Protein AF-0000000075745786 (afdb_homodimer)

Organism: Desulfohalobium retbaense (strain ATCC 49708 / DSM 5692 / JCM 16813 / HR100) (NCBI:txid485915)

InterPro domains:
  IPR001387 Cro/C1-type, helix-turn-helix domain [PF01381] (38-85)
  IPR001387 Cro/C1-type, helix-turn-helix domain [PS50943] (36-89)
  IPR001387 Cro/C1-type, helix-turn-helix domain [SM00530] (35-89)
  IPR001387 Cro/C1-type, helix-turn-helix domain [cd00093] (33-83)
  IPR010982 Lambda repressor-like, DNA-binding domain superfamily [G3DSA:1.10.260.40] (16-91)
  IPR010982 Lambda repressor-like, DNA-binding domain superfamily [SSF47413] (28-87)

Nearest PDB structures (foldseek):
  4pu8-assembly1_B  TM=8.659E-01  e=3.311E-03  Shewanella oneidensis MR-1
  4pu8-assembly1_A  TM=8.587E-01  e=5.455E-03  Shewanella oneidensis MR-1
  4pu7-assembly1_B  TM=8.632E-01  e=6.579E-03  Shewanella oneidensis MR-1
  4pu4-assembly1_D  TM=7.953E-01  e=1.228E-02  Shewanella oneidensis MR-1
  4pu4-assembly1_C  TM=8.468E-01  e=2.441E-02  Shewanella oneidensis MR-1

Solvent-accessible surface area (backbone atoms only — not comparable to full-atom values): 15861 Å² total; per-residue (Å²): 125,70,66,60,52,55,52,48,49,51,50,51,51,50,52,50,47,50,53,49,19,51,52,46,27,53,49,50,26,48,46,51,15,49,49,52,50,52,48,31,60,75,68,68,54,50,62,62,55,50,14,59,63,61,70,52,54,51,70,54,43,54,45,44,58,68,36,51,87,45,35,46,56,52,47,18,44,53,24,39,59,69,56,25,34,71,44,75,48,70,42,54,56,82,43,44,80,47,79,46,78,41,69,65,74,68,87,72,76,80,76,86,70,80,70,90,62,82,87,57,86,70,85,80,88,78,88,85,81,78,76,72,80,72,129,124,71,67,61,53,56,52,46,48,51,51,52,51,50,53,50,49,51,52,49,20,52,52,46,29,51,49,49,26,50,45,52,16,47,50,52,50,53,48,31,60,75,69,67,53,50,62,61,55,50,13,61,63,62,72,52,54,53,70,55,45,54,44,44,59,70,36,52,85,44,36,46,57,52,48,19,42,53,25,40,59,70,56,24,34,72,44,74,47,72,43,54,56,82,42,43,80,47,80,46,78,42,69,67,74,68,87,71,74,78,78,86,68,76,72,86,72,57,95,60,87,63,75,80,82,75,97,76,94,75,76,74,78,73,127

Foldseek 3Di:
DVVVVVVVVVVVVVVVVVVVVVVVLVVVQQVQLVVLVVLCVVVVHDLVRLCVLLVHDSVVSVDSNNGDDDDPVVQQSSQVSSVHGDDDDDDPPVDDDDDDDDDDPPPPPPDPPDDDVVVPPPPDDDDDDDPPPDD/DVVVVVVVVVVVVVVVVVVVVVVVLVVVQQVQLVVLVVLCVVVVHDLVRLCVLLVHDSVVSVDSNNGDDDDPVVQQSSQVSSVHGDDDDDDPPVDDDDDDDDDDPPPPPPDPPPPDPPPCPPPDDDDDDDDPPDD

Radius of gyration: 22.07 Å; Cα contacts (8 Å, |Δi|>4): 263; chains: 2; bounding box: 36×77×62 Å

pLDDT: mean 75.77, std 28.52, range [15.03, 98.69]

Sequence (270 aa):
MQTDNEYSGVIDGIFSQISEQEMQYEELLHTVSEEINRIMCKEGLTKAELADKMGVSRPYITKLLRGTNVSLQTLAKVASALGYKTCISMIPKHWEARVFAVSPVNKQRQGDRRARFADGFREKEGYAYAGVATRMQTDNEYSGVIDGIFSQISEQEMQYEELLHTVSEEINRIMCKEGLTKAELADKMGVSRPYITKLLRGTNVSLQTLAKVASALGYKTCISMIPKHWEARVFAVSPVNKQRQGDRRARFADGFREKEGYAYAGVATR

Secondary structure (DSSP, 8-state):
--HHHHHHHHHHHHHHHHHHHHHHHHHHHHHHHHHHHHHHHHHT--HHHHHHHHTS-HHHHHHHHH----BHHHHHHHHHHTTEEEEEEEEETTSEEEEEEE----SS--SS-S---TT----SS----------/--HHHHHHHHHHHHHHHHHHHHHHHHHHHHHHHHHHHHHHHHHT--HHHHHHHHTS-HHHHHHHHH----BHHHHHHHHHHTTEEEEEEEEETTSEEEEEEE----SS--SS-SS--------SS----------

Structure (mmCIF, N/CA/C/O backbone):
data_AF-0000000075745786-model_v1
#
loop_
_entity.id
_entity.type
_entity.pdbx_description
1 polymer 'Transcriptional regulator, XRE family'
#
loop_
_atom_site.group_PDB
_atom_site.id
_atom_site.type_symbol
_atom_site.label_atom_id
_atom_site.label_alt_id
_atom_site.label_comp_id
_atom_site.label_asym_id
_atom_site.label_entity_id
_atom_site.label_seq_id
_atom_site.pdbx_PDB_ins_code
_atom_site.Cartn_x
_atom_site.Cartn_y
_atom_site.Cartn_z
_atom_site.occupancy
_atom_site.B_iso_or_equiv
_atom_site.auth_seq_id
_atom_site.auth_comp_id
_atom_site.auth_asym_id
_atom_site.auth_atom_id
_atom_site.pdbx_PDB_model_num
ATOM 1 N N . MET A 1 1 ? 15.242 42.719 7.008 1 46.75 1 MET A N 1
ATOM 2 C CA . MET A 1 1 ? 16.234 41.656 7.125 1 46.75 1 MET A CA 1
ATOM 3 C C . MET A 1 1 ? 15.609 40.375 7.68 1 46.75 1 MET A C 1
ATOM 5 O O . MET A 1 1 ? 16.281 39.344 7.82 1 46.75 1 MET A O 1
ATOM 9 N N . GLN A 1 2 ? 14.5 40.5 8.516 1 58.56 2 GLN A N 1
ATOM 10 C CA . GLN A 1 2 ? 13.789 39.469 9.242 1 58.56 2 GLN A CA 1
ATOM 11 C C . GLN A 1 2 ? 12.984 38.594 8.289 1 58.56 2 GLN A C 1
ATOM 13 O O . GLN A 1 2 ? 12.797 37.406 8.547 1 58.56 2 GLN A O 1
ATOM 18 N N . THR A 1 3 ? 12.609 39.188 7.125 1 59.69 3 THR A N 1
ATOM 19 C CA . THR A 1 3 ? 11.734 38.562 6.145 1 59.69 3 THR A CA 1
ATOM 20 C C . THR A 1 3 ? 12.469 37.438 5.406 1 59.69 3 THR A C 1
ATOM 22 O O . THR A 1 3 ? 11.883 36.406 5.105 1 59.69 3 THR A O 1
ATOM 25 N N . ASP A 1 4 ? 13.773 37.656 5.25 1 62.97 4 ASP A N 1
ATOM 26 C CA . ASP A 1 4 ? 14.594 36.719 4.484 1 62.97 4 ASP A CA 1
ATOM 27 C C . ASP A 1 4 ? 14.734 35.375 5.223 1 62.97 4 ASP A C 1
ATOM 29 O O . ASP A 1 4 ? 14.703 34.312 4.602 1 62.97 4 ASP A O 1
ATOM 33 N N . ASN A 1 5 ? 14.672 35.531 6.613 1 69.94 5 ASN A N 1
ATOM 34 C CA . ASN A 1 5 ? 14.93 34.344 7.418 1 69.94 5 ASN A CA 1
ATOM 35 C C . ASN A 1 5 ? 13.719 33.438 7.465 1 69.94 5 ASN A C 1
ATOM 37 O O . ASN A 1 5 ? 13.867 32.188 7.422 1 69.94 5 ASN A O 1
ATOM 41 N N . GLU A 1 6 ? 12.523 34.094 7.473 1 73.56 6 GLU A N 1
ATOM 42 C CA . GLU A 1 6 ? 11.312 33.281 7.527 1 73.56 6 GLU A CA 1
ATOM 43 C C . GLU A 1 6 ? 11.109 32.5 6.23 1 73.56 6 GLU A C 1
ATOM 45 O O . GLU A 1 6 ? 10.727 31.344 6.254 1 73.56 6 GLU A O 1
ATOM 50 N N . TYR A 1 7 ? 11.453 33.156 5.094 1 77.81 7 TYR A N 1
ATOM 51 C CA . TYR A 1 7 ? 11.32 32.5 3.797 1 77.81 7 TYR A CA 1
ATOM 52 C C . TYR A 1 7 ? 12.32 31.375 3.656 1 77.81 7 TYR A C 1
ATOM 54 O O . TYR A 1 7 ? 11.992 30.328 3.1 1 77.81 7 TYR A O 1
ATOM 62 N N . SER A 1 8 ? 13.438 31.688 4.238 1 81.31 8 SER A N 1
ATOM 63 C CA . SER A 1 8 ? 14.469 30.641 4.207 1 81.31 8 SER A CA 1
ATOM 64 C C . SER A 1 8 ? 14.047 29.422 5.008 1 81.31 8 SER A C 1
ATOM 66 O O . SER A 1 8 ? 14.234 28.281 4.559 1 81.31 8 SER A O 1
ATOM 68 N N . GLY A 1 9 ? 13.445 29.641 6.145 1 80.06 9 GLY A N 1
ATOM 69 C CA . GLY A 1 9 ? 12.961 28.547 6.969 1 80.06 9 GLY A CA 1
ATOM 70 C C . GLY A 1 9 ? 11.867 27.719 6.305 1 80.06 9 GLY A C 1
ATOM 71 O O . GLY A 1 9 ? 11.891 26.5 6.352 1 80.06 9 GLY A O 1
ATOM 72 N N . VAL A 1 10 ? 11.016 28.484 5.727 1 77.69 10 VAL A N 1
ATOM 73 C CA . VAL A 1 10 ? 9.914 27.844 5.02 1 77.69 10 VAL A CA 1
ATOM 74 C C . VAL A 1 10 ? 10.453 27.016 3.852 1 77.69 10 VAL A C 1
ATOM 76 O O . VAL A 1 10 ? 10.039 25.875 3.639 1 77.69 10 VAL A O 1
ATOM 79 N N . ILE A 1 11 ? 11.398 27.609 3.123 1 83.38 11 ILE A N 1
ATOM 80 C CA . ILE A 1 11 ? 12 26.938 1.974 1 83.38 11 ILE A CA 1
ATOM 81 C C . ILE A 1 11 ? 12.727 25.688 2.436 1 83.38 11 ILE A C 1
ATOM 83 O O . ILE A 1 11 ? 12.6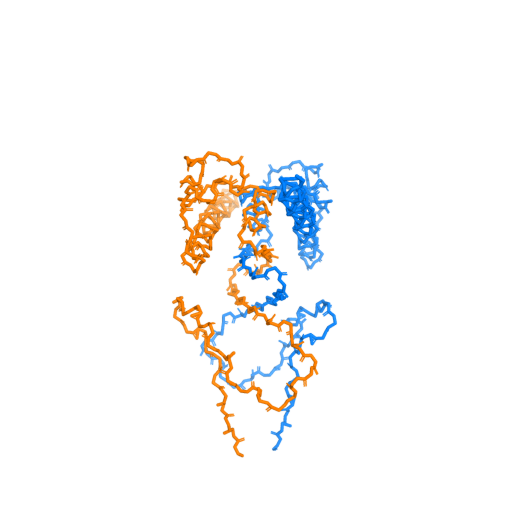02 24.625 1.822 1 83.38 11 ILE A O 1
ATOM 87 N N . ASP A 1 12 ? 13.406 25.75 3.484 1 84.19 12 ASP A N 1
ATOM 88 C CA . ASP A 1 12 ? 14.125 24.609 4.031 1 84.19 12 ASP A CA 1
ATOM 89 C C . ASP A 1 12 ? 13.156 23.5 4.445 1 84.19 12 ASP A C 1
ATOM 91 O O . ASP A 1 12 ? 13.445 22.312 4.273 1 84.19 12 ASP A O 1
ATOM 95 N N . GLY A 1 13 ? 12.078 23.891 5.039 1 82.88 13 GLY A N 1
ATOM 96 C CA . GLY A 1 13 ? 11.055 22.938 5.434 1 82.88 13 GLY A CA 1
ATOM 97 C C . GLY A 1 13 ? 10.461 22.172 4.262 1 82.88 13 GLY A C 1
ATOM 98 O O . GLY A 1 13 ? 10.281 20.953 4.336 1 82.88 13 GLY A O 1
ATOM 99 N N . ILE A 1 14 ? 10.336 22.906 3.242 1 84.12 14 ILE A N 1
ATOM 100 C CA . ILE A 1 14 ? 9.742 22.328 2.041 1 84.12 14 ILE A CA 1
ATOM 101 C C . ILE A 1 14 ? 10.727 21.344 1.406 1 84.12 14 ILE A C 1
ATOM 103 O O . ILE A 1 14 ? 10.352 20.25 1.013 1 84.12 14 ILE A O 1
ATOM 107 N N . PHE A 1 15 ? 11.914 21.734 1.294 1 86.75 15 PHE A N 1
ATOM 108 C CA . PHE A 1 15 ? 12.922 20.859 0.711 1 86.75 15 PHE A CA 1
ATOM 109 C C . PHE A 1 15 ? 13.078 19.578 1.535 1 86.75 15 PHE A C 1
ATOM 111 O O . PHE A 1 15 ? 13.273 18.5 0.982 1 86.75 15 PHE A O 1
ATOM 118 N N . SER A 1 16 ? 12.992 19.781 2.811 1 88.5 16 SER A N 1
ATOM 119 C CA . SER A 1 16 ? 13.086 18.609 3.691 1 88.5 16 SER A CA 1
ATOM 120 C C . SER A 1 16 ? 11.914 17.656 3.475 1 88.5 16 SER A C 1
ATOM 122 O O . SER A 1 16 ? 12.102 16.438 3.455 1 88.5 16 SER A O 1
ATOM 124 N N . GLN A 1 17 ? 10.836 18.172 3.363 1 87.88 17 GLN A N 1
ATOM 125 C CA . GLN A 1 17 ? 9.648 17.344 3.133 1 87.88 17 GLN A CA 1
ATOM 126 C C . GLN A 1 17 ? 9.734 16.609 1.804 1 87.88 17 GLN A C 1
ATOM 128 O O . GLN A 1 17 ? 9.398 15.422 1.723 1 87.88 17 GLN A O 1
ATOM 133 N N . ILE A 1 18 ? 10.219 17.281 0.827 1 89 18 ILE A N 1
ATOM 134 C CA . ILE A 1 18 ? 10.336 16.688 -0.5 1 89 18 ILE A CA 1
ATOM 135 C C . ILE A 1 18 ? 11.344 15.539 -0.464 1 89 18 ILE A C 1
ATOM 137 O O . ILE A 1 18 ? 11.109 14.477 -1.042 1 89 18 ILE A O 1
ATOM 141 N N . SER A 1 19 ? 12.375 15.789 0.149 1 92.88 19 SER A N 1
ATOM 142 C CA . SER A 1 19 ? 13.391 14.75 0.295 1 92.88 19 SER A CA 1
ATOM 143 C C . SER A 1 19 ? 12.828 13.531 1.017 1 92.88 19 SER A C 1
ATOM 145 O O . SER A 1 19 ? 13.062 12.391 0.6 1 92.88 19 SER A O 1
ATOM 147 N N . GLU A 1 20 ? 12.086 13.797 2.021 1 93.56 20 GLU A N 1
ATOM 148 C CA . GLU A 1 20 ? 11.477 12.711 2.785 1 93.56 20 GLU A CA 1
ATOM 149 C C . GLU A 1 20 ? 10.461 11.945 1.941 1 93.56 20 GLU A C 1
ATOM 151 O O . GLU A 1 20 ? 10.383 10.719 2.012 1 93.56 20 GLU A O 1
ATOM 156 N N . GLN A 1 21 ? 9.742 12.641 1.267 1 96.19 21 GLN A N 1
ATOM 157 C CA . GLN A 1 21 ? 8.766 12.023 0.377 1 96.19 21 GLN A CA 1
ATOM 158 C C . GLN A 1 21 ? 9.438 11.078 -0.615 1 96.19 21 GLN A C 1
ATOM 160 O O . GLN A 1 21 ? 8.961 9.961 -0.829 1 96.19 21 GLN A O 1
ATOM 165 N N . GLU A 1 22 ? 10.469 11.609 -1.243 1 97.25 22 GLU A N 1
ATOM 166 C CA . GLU A 1 22 ? 11.195 10.805 -2.225 1 97.25 22 GLU A CA 1
ATOM 167 C C . GLU A 1 22 ? 11.789 9.555 -1.587 1 97.25 22 GLU A C 1
ATOM 169 O O . GLU A 1 22 ? 11.773 8.477 -2.189 1 97.25 22 GLU A O 1
ATOM 174 N N . MET A 1 23 ? 12.32 9.742 -0.434 1 97 23 MET A N 1
ATOM 175 C CA . MET A 1 23 ? 12.883 8.594 0.273 1 97 23 MET A CA 1
ATOM 176 C C . MET A 1 23 ? 11.805 7.562 0.581 1 97 23 MET A C 1
ATOM 178 O O . MET A 1 23 ? 12.016 6.363 0.401 1 97 23 MET A O 1
ATOM 182 N N . GLN A 1 24 ? 10.711 8.016 1.029 1 96.94 24 GLN A N 1
ATOM 183 C CA . GLN A 1 24 ? 9.602 7.117 1.335 1 96.94 24 GLN A CA 1
ATOM 184 C C . GLN A 1 24 ? 9.109 6.406 0.08 1 96.94 24 GLN A C 1
ATOM 186 O O . GLN A 1 24 ? 8.789 5.215 0.122 1 96.94 24 GLN A O 1
ATOM 191 N N . TYR A 1 25 ? 9.047 7.152 -0.947 1 98.12 25 TYR A N 1
ATOM 192 C CA . TYR A 1 25 ? 8.625 6.57 -2.215 1 98.12 25 TYR A CA 1
ATOM 193 C C . TYR A 1 25 ? 9.57 5.449 -2.643 1 98.12 25 TYR A C 1
ATOM 195 O O . TYR A 1 25 ? 9.125 4.355 -2.998 1 98.12 25 TYR A O 1
ATOM 203 N N . GLU A 1 26 ? 10.797 5.723 -2.623 1 98.06 26 GLU A N 1
ATOM 204 C CA . GLU A 1 26 ? 11.797 4.723 -2.977 1 98.06 26 GLU A CA 1
ATOM 205 C C . GLU A 1 26 ? 11.703 3.498 -2.072 1 98.06 26 GLU A C 1
ATOM 207 O O . GLU A 1 26 ? 11.836 2.363 -2.535 1 98.06 26 GLU A O 1
ATOM 212 N N . GLU A 1 27 ? 11.531 3.709 -0.826 1 96.81 27 GLU A N 1
ATOM 213 C CA . GLU A 1 27 ? 11.391 2.607 0.122 1 96.81 27 GLU A CA 1
ATOM 214 C C . GLU A 1 27 ? 10.172 1.753 -0.205 1 96.81 27 GLU A C 1
ATOM 216 O O . GLU A 1 27 ? 10.219 0.526 -0.089 1 96.81 27 GLU A O 1
ATOM 221 N N . LEU A 1 28 ? 9.102 2.342 -0.553 1 97.94 28 LEU A N 1
ATOM 222 C CA . LEU A 1 28 ? 7.895 1.611 -0.915 1 97.94 28 LEU A CA 1
ATOM 223 C C . LEU A 1 28 ? 8.125 0.754 -2.154 1 97.94 28 LEU A C 1
ATOM 225 O O . LEU A 1 28 ? 7.68 -0.395 -2.211 1 97.94 28 LEU A O 1
ATOM 229 N N . LEU A 1 29 ? 8.797 1.383 -3.123 1 98.31 29 LEU A N 1
ATOM 230 C CA . LEU A 1 29 ? 9.109 0.629 -4.332 1 98.31 29 LEU A CA 1
ATOM 231 C C . LEU A 1 29 ? 9.922 -0.619 -3.996 1 98.31 29 LEU A C 1
ATOM 233 O O . LEU A 1 29 ? 9.625 -1.708 -4.492 1 98.31 29 LEU A O 1
ATOM 237 N N . HIS A 1 30 ? 10.898 -0.408 -3.236 1 97.62 30 HIS A N 1
ATOM 238 C CA . HIS A 1 30 ? 11.766 -1.51 -2.846 1 97.62 30 HIS A CA 1
ATOM 239 C C . HIS A 1 30 ? 11.008 -2.564 -2.053 1 97.62 30 HIS A C 1
ATOM 241 O O . HIS A 1 30 ? 11.148 -3.762 -2.303 1 97.62 30 HIS A O 1
ATOM 247 N N . THR A 1 31 ? 10.242 -2.131 -1.113 1 96.19 31 THR A N 1
ATOM 248 C CA . THR A 1 31 ? 9.492 -3.045 -0.256 1 96.19 31 THR A CA 1
ATOM 249 C C . THR A 1 31 ? 8.531 -3.895 -1.081 1 96.19 31 THR A C 1
ATOM 251 O O . THR A 1 31 ? 8.453 -5.113 -0.895 1 96.19 31 THR A O 1
ATOM 254 N N . VAL A 1 32 ? 7.809 -3.287 -1.971 1 98 32 VAL A N 1
ATOM 255 C CA . VAL A 1 32 ? 6.836 -4.012 -2.781 1 98 32 VAL A CA 1
ATOM 256 C C . VAL A 1 32 ? 7.551 -5.039 -3.654 1 98 32 VAL A C 1
ATOM 258 O O . VAL A 1 32 ? 7.145 -6.203 -3.715 1 98 32 VAL A O 1
ATOM 261 N N . SER A 1 33 ? 8.555 -4.594 -4.359 1 98.25 33 SER A N 1
ATOM 262 C CA . SER A 1 33 ? 9.305 -5.52 -5.195 1 98.25 33 SER A CA 1
ATOM 263 C C . SER A 1 33 ? 9.883 -6.668 -4.371 1 98.25 33 SER A C 1
ATOM 265 O O . SER A 1 33 ? 9.852 -7.824 -4.801 1 98.25 33 SER A O 1
ATOM 267 N N . GLU A 1 34 ? 10.391 -6.375 -3.211 1 96.69 34 GLU A N 1
ATOM 268 C CA . GLU A 1 34 ? 10.969 -7.398 -2.342 1 96.69 34 GLU A CA 1
ATOM 269 C C . GLU A 1 34 ? 9.906 -8.391 -1.878 1 96.69 34 GLU A C 1
ATOM 271 O O . GLU A 1 34 ? 10.156 -9.594 -1.813 1 96.69 34 GLU A O 1
ATOM 276 N N . GLU A 1 35 ? 8.781 -7.859 -1.483 1 95.62 35 GLU A N 1
ATOM 277 C CA . GLU A 1 35 ? 7.688 -8.727 -1.056 1 95.62 35 GLU A CA 1
ATOM 278 C C . GLU A 1 35 ? 7.293 -9.703 -2.156 1 95.62 35 GLU A C 1
ATOM 280 O O . GLU A 1 35 ? 7.129 -10.898 -1.901 1 95.62 35 GLU A O 1
ATOM 285 N N . ILE A 1 36 ? 7.121 -9.164 -3.336 1 97.94 36 ILE A N 1
ATOM 286 C CA . ILE A 1 36 ? 6.719 -10.008 -4.457 1 97.94 36 ILE A CA 1
ATOM 287 C C . ILE A 1 36 ? 7.793 -11.055 -4.73 1 97.94 36 ILE A C 1
ATOM 289 O O . ILE A 1 36 ? 7.492 -12.242 -4.883 1 97.94 36 ILE A O 1
ATOM 293 N N . ASN A 1 37 ? 8.992 -10.609 -4.805 1 97 37 ASN A N 1
ATOM 294 C CA . ASN A 1 37 ? 10.102 -11.523 -5.031 1 97 37 ASN A CA 1
ATOM 295 C C . ASN A 1 37 ? 10.156 -1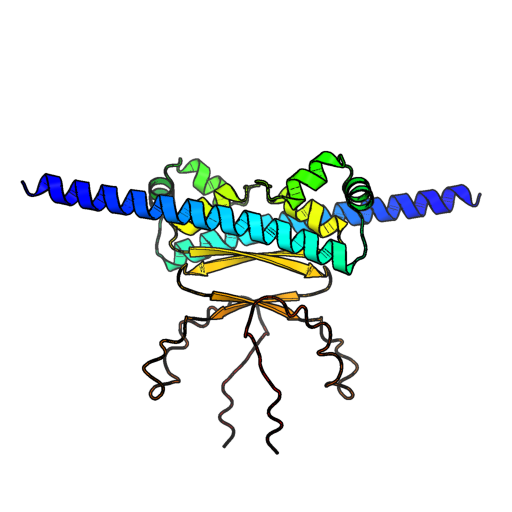2.617 -3.969 1 97 37 ASN A C 1
ATOM 297 O O . ASN A 1 37 ? 10.344 -13.789 -4.289 1 97 37 ASN A O 1
ATOM 301 N N . ARG A 1 38 ? 10.078 -12.234 -2.752 1 95.56 38 ARG A N 1
ATOM 302 C CA . ARG A 1 38 ? 10.086 -13.18 -1.635 1 95.56 38 ARG A CA 1
ATOM 303 C C . ARG A 1 38 ? 9.008 -14.242 -1.802 1 95.56 38 ARG A C 1
ATOM 305 O O . ARG A 1 38 ? 9.273 -15.43 -1.628 1 95.56 38 ARG A O 1
ATOM 312 N N . ILE A 1 39 ? 7.887 -13.828 -2.141 1 95.31 39 ILE A N 1
ATOM 313 C CA . ILE A 1 39 ? 6.754 -14.734 -2.27 1 95.31 39 ILE A CA 1
ATOM 314 C C . ILE A 1 39 ? 6.973 -15.664 -3.463 1 95.31 39 ILE A C 1
ATOM 316 O O . ILE A 1 39 ? 6.699 -16.859 -3.383 1 95.31 39 ILE A O 1
ATOM 320 N N . MET A 1 40 ? 7.406 -15.102 -4.539 1 97.81 40 MET A N 1
ATOM 321 C CA . MET A 1 40 ? 7.668 -15.922 -5.719 1 97.81 40 MET A CA 1
ATOM 322 C C . MET A 1 40 ? 8.68 -17.016 -5.402 1 97.81 40 MET A C 1
ATOM 324 O O . MET A 1 40 ? 8.523 -18.156 -5.84 1 97.81 40 MET A O 1
ATOM 328 N N . CYS A 1 41 ? 9.672 -16.656 -4.711 1 96.5 41 CYS A N 1
ATOM 329 C CA . CYS A 1 41 ? 10.688 -17.625 -4.32 1 96.5 41 CYS A CA 1
ATOM 330 C C . CYS A 1 41 ? 10.094 -18.688 -3.414 1 96.5 41 CYS A C 1
ATOM 332 O O . CYS A 1 41 ? 10.328 -19.891 -3.619 1 96.5 41 CYS A O 1
ATOM 334 N N . LYS A 1 42 ? 9.383 -18.266 -2.482 1 93.94 42 LYS A N 1
ATOM 335 C CA . LYS A 1 42 ? 8.758 -19.188 -1.532 1 93.94 42 LYS A CA 1
ATOM 336 C C . LYS A 1 42 ? 7.824 -20.156 -2.242 1 93.94 42 LYS A C 1
ATOM 338 O O . LYS A 1 42 ? 7.777 -21.344 -1.901 1 93.94 42 LYS A O 1
ATOM 343 N N . GLU A 1 43 ? 7.121 -19.641 -3.221 1 94.69 43 GLU A N 1
ATOM 344 C CA . GLU A 1 43 ? 6.105 -20.422 -3.91 1 94.69 43 GLU A CA 1
ATOM 345 C C . GLU A 1 43 ? 6.691 -21.125 -5.129 1 94.69 43 GLU A C 1
ATOM 347 O O . GLU A 1 43 ? 5.988 -21.859 -5.824 1 94.69 43 GLU A O 1
ATOM 352 N N . GLY A 1 44 ? 7.91 -20.875 -5.441 1 96.69 44 GLY A N 1
ATOM 353 C CA . GLY A 1 44 ? 8.578 -21.484 -6.578 1 96.69 44 GLY A CA 1
ATOM 354 C C . GLY A 1 44 ? 8.023 -21.031 -7.914 1 96.69 44 GLY A C 1
ATOM 355 O O . GLY A 1 44 ? 7.922 -21.828 -8.852 1 96.69 44 GLY A O 1
ATOM 356 N N . LEU A 1 45 ? 7.684 -19.906 -8.047 1 97.31 45 LEU A N 1
ATOM 357 C CA . LEU A 1 45 ? 7.078 -19.391 -9.273 1 97.31 45 LEU A CA 1
ATOM 358 C C . LEU A 1 45 ? 8.125 -18.703 -10.148 1 97.31 45 LEU A C 1
ATOM 360 O O . LEU A 1 45 ? 8.992 -17.984 -9.641 1 97.31 45 LEU A O 1
ATOM 364 N N . THR A 1 46 ? 7.934 -18.938 -11.406 1 97.75 46 THR A N 1
ATOM 365 C CA . THR A 1 46 ? 8.734 -18.203 -12.375 1 97.75 46 THR A CA 1
ATOM 366 C C . THR A 1 46 ? 8.023 -16.922 -12.797 1 97.75 46 THR A C 1
ATOM 368 O O . THR A 1 46 ? 6.836 -16.75 -12.523 1 97.75 46 THR A O 1
ATOM 371 N N . LYS A 1 47 ? 8.797 -16.016 -13.398 1 98 47 LYS A N 1
ATOM 372 C CA . LYS A 1 47 ? 8.195 -14.797 -13.93 1 98 47 LYS A CA 1
ATOM 373 C C . LYS A 1 47 ? 7.09 -15.125 -14.93 1 98 47 LYS A C 1
ATOM 375 O O . LYS A 1 47 ? 6.047 -14.469 -14.953 1 98 47 LYS A O 1
ATOM 380 N N . ALA A 1 48 ? 7.344 -16.109 -15.766 1 97.88 48 ALA A N 1
ATOM 381 C CA . ALA A 1 48 ? 6.375 -16.516 -16.781 1 97.88 48 ALA A CA 1
ATOM 382 C C . ALA A 1 48 ? 5.082 -17.016 -16.141 1 97.88 48 ALA A C 1
ATOM 384 O O . ALA A 1 48 ? 3.986 -16.656 -16.594 1 97.88 48 ALA A O 1
ATOM 385 N N . GLU A 1 49 ? 5.21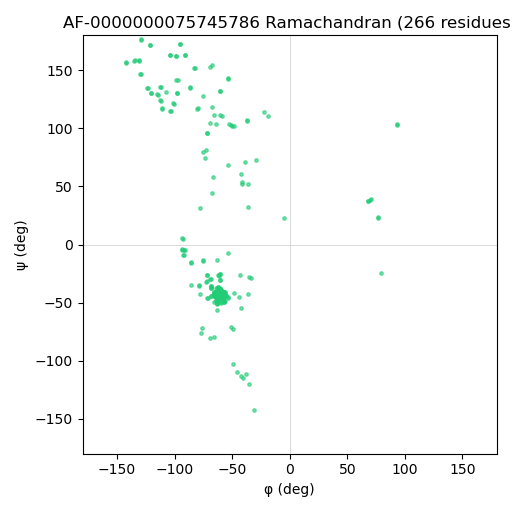9 -17.781 -15.164 1 97.69 49 GLU A N 1
ATOM 386 C CA . GLU A 1 49 ? 4.051 -18.312 -14.469 1 97.69 49 GLU A CA 1
ATOM 387 C C . GLU A 1 49 ? 3.232 -17.203 -13.82 1 97.69 49 GLU A C 1
ATOM 389 O O . GLU A 1 49 ? 2.002 -17.219 -13.883 1 97.69 49 GLU A O 1
ATOM 394 N N . LEU A 1 50 ? 3.879 -16.266 -13.18 1 97.75 50 LEU A N 1
ATOM 395 C CA . LEU A 1 50 ? 3.16 -15.156 -12.578 1 97.75 50 LEU A CA 1
ATOM 396 C C . LEU A 1 50 ? 2.469 -14.312 -13.641 1 97.75 50 LEU A C 1
ATOM 398 O O . LEU A 1 50 ? 1.331 -13.875 -13.453 1 97.75 50 LEU A O 1
ATOM 402 N N . ALA A 1 51 ? 3.145 -14.055 -14.703 1 98.19 51 ALA A N 1
ATOM 403 C CA . ALA A 1 51 ? 2.566 -13.297 -15.812 1 98.19 51 ALA A CA 1
ATOM 404 C C . ALA A 1 51 ? 1.279 -13.945 -16.312 1 98.19 51 ALA A C 1
ATOM 406 O O . ALA A 1 51 ? 0.278 -13.266 -16.531 1 98.19 51 ALA A O 1
ATOM 407 N N . ASP A 1 52 ? 1.312 -15.195 -16.438 1 96.44 52 ASP A N 1
ATOM 408 C CA . ASP A 1 52 ? 0.146 -15.953 -16.875 1 96.44 52 ASP A CA 1
ATOM 409 C C . ASP A 1 52 ? -1.001 -15.828 -15.875 1 96.44 52 ASP A C 1
ATOM 411 O O . ASP A 1 52 ? -2.141 -15.555 -16.25 1 96.44 52 ASP A O 1
ATOM 415 N N . LYS A 1 53 ? -0.671 -15.945 -14.625 1 94.88 53 LYS A N 1
ATOM 416 C CA . LYS A 1 53 ? -1.684 -15.852 -13.578 1 94.88 53 LYS A CA 1
ATOM 417 C C . LYS A 1 53 ? -2.328 -14.469 -13.555 1 94.88 53 LYS A C 1
ATOM 419 O O . LYS A 1 53 ? -3.521 -14.344 -13.273 1 94.88 53 LYS A O 1
ATOM 424 N N . MET A 1 54 ? -1.549 -13.508 -13.781 1 95.94 54 MET A N 1
ATOM 425 C CA . MET A 1 54 ? -2.023 -12.125 -13.719 1 95.94 54 MET A CA 1
ATOM 426 C C . MET A 1 54 ? -2.639 -11.695 -15.047 1 95.94 54 MET A C 1
ATOM 428 O O . MET A 1 54 ? -3.303 -10.664 -15.117 1 95.94 54 MET A O 1
ATOM 432 N N . GLY A 1 55 ? -2.412 -12.398 -16.047 1 95.75 55 GLY A N 1
ATOM 433 C CA . GLY A 1 55 ? -2.865 -12.016 -17.375 1 95.75 55 GLY A CA 1
ATOM 434 C C . GLY A 1 55 ? -2.121 -10.812 -17.938 1 95.75 55 GLY A C 1
ATOM 435 O O . GLY A 1 55 ? -2.727 -9.938 -18.547 1 95.75 55 GLY A O 1
ATOM 436 N N . VAL A 1 56 ? -0.822 -10.727 -17.688 1 96.81 56 VAL A N 1
ATOM 437 C CA . VAL A 1 56 ? 0.006 -9.625 -18.172 1 96.81 56 VAL A CA 1
ATOM 438 C C . VAL A 1 56 ? 1.235 -10.18 -18.875 1 96.81 56 VAL A C 1
ATOM 440 O O . VAL A 1 56 ? 1.436 -11.391 -18.938 1 96.81 56 VAL A O 1
ATOM 443 N N . SER A 1 57 ? 2.023 -9.234 -19.438 1 97.5 57 SER A N 1
ATOM 444 C CA . SER A 1 57 ? 3.223 -9.641 -20.172 1 97.5 57 SER A CA 1
ATOM 445 C C . SER A 1 57 ? 4.383 -9.898 -19.219 1 97.5 57 SER A C 1
ATOM 447 O O . SER A 1 57 ? 4.434 -9.344 -18.125 1 97.5 57 SER A O 1
ATOM 449 N N . ARG A 1 58 ? 5.34 -10.828 -19.641 1 97.31 58 ARG A N 1
ATOM 450 C CA . ARG A 1 58 ? 6.531 -11.133 -18.844 1 97.31 58 ARG A CA 1
ATOM 451 C C . ARG A 1 58 ? 7.348 -9.867 -18.578 1 97.31 58 ARG A C 1
ATOM 453 O O . ARG A 1 58 ? 7.836 -9.664 -17.469 1 97.31 58 ARG A O 1
ATOM 460 N N . PRO A 1 59 ? 7.492 -8.953 -19.609 1 97.88 59 PRO A N 1
ATOM 461 C CA . PRO A 1 59 ? 8.242 -7.719 -19.344 1 97.88 59 PRO A CA 1
ATOM 462 C C . PRO A 1 59 ? 7.609 -6.875 -18.234 1 97.88 59 PRO A C 1
ATOM 464 O O . PRO A 1 59 ? 8.32 -6.191 -17.484 1 97.88 59 PRO A O 1
ATOM 467 N N . TYR A 1 60 ? 6.328 -6.98 -18.141 1 97.81 60 TYR A N 1
ATOM 468 C CA . TYR A 1 60 ? 5.668 -6.242 -17.062 1 97.81 60 TYR A CA 1
ATOM 469 C C . TYR A 1 60 ? 6.074 -6.785 -15.703 1 97.81 60 TYR A C 1
ATOM 471 O O . TYR A 1 60 ? 6.281 -6.02 -14.758 1 97.81 60 TYR A O 1
ATOM 479 N N . ILE A 1 61 ? 6.137 -8.07 -15.578 1 98.19 61 ILE A N 1
ATOM 480 C CA . ILE A 1 61 ? 6.574 -8.695 -14.328 1 98.19 61 ILE A CA 1
ATOM 481 C C . ILE A 1 61 ? 8 -8.25 -14.008 1 98.19 61 ILE A C 1
ATOM 483 O O . ILE A 1 61 ? 8.32 -7.957 -12.852 1 98.19 61 ILE A O 1
ATOM 487 N N . THR A 1 62 ? 8.812 -8.211 -14.961 1 98.06 62 THR A N 1
ATOM 488 C CA . THR A 1 62 ? 10.188 -7.766 -14.781 1 98.06 62 THR A CA 1
ATOM 489 C C . THR A 1 62 ? 10.227 -6.352 -14.203 1 98.06 62 THR A C 1
ATOM 491 O O . THR A 1 62 ? 10.984 -6.074 -13.273 1 98.06 62 THR A O 1
ATOM 494 N N . LYS A 1 63 ? 9.383 -5.465 -14.766 1 97.56 63 LYS A N 1
ATOM 495 C CA . LYS A 1 63 ? 9.289 -4.098 -14.258 1 97.56 63 LYS A CA 1
ATOM 496 C C . LYS A 1 63 ? 8.82 -4.082 -12.805 1 97.56 63 LYS A C 1
ATOM 498 O O . LYS A 1 63 ? 9.359 -3.336 -11.984 1 97.56 63 LYS A O 1
ATOM 503 N N . LEU A 1 64 ? 7.898 -4.875 -12.523 1 97.31 64 LEU A N 1
ATOM 504 C CA . LEU A 1 64 ? 7.34 -4.977 -11.18 1 97.31 64 LEU A CA 1
ATOM 505 C C . LEU A 1 64 ? 8.414 -5.398 -10.18 1 97.31 64 LEU A C 1
ATOM 507 O O . LEU A 1 64 ? 8.5 -4.836 -9.086 1 97.31 64 LEU A O 1
ATOM 511 N N . LEU A 1 65 ? 9.172 -6.34 -10.539 1 97.38 65 LEU A N 1
ATOM 512 C CA . LEU A 1 65 ? 10.164 -6.938 -9.656 1 97.38 65 LEU A CA 1
ATOM 513 C C . LEU A 1 65 ? 11.367 -6.023 -9.492 1 97.38 65 LEU A C 1
ATOM 515 O O . LEU A 1 65 ? 12.18 -6.215 -8.586 1 97.38 65 LEU A O 1
ATOM 519 N N . ARG A 1 66 ? 11.492 -5.051 -10.312 1 96.62 66 ARG A N 1
ATOM 520 C CA . ARG A 1 66 ? 12.555 -4.051 -10.195 1 96.62 66 ARG A CA 1
ATOM 521 C C . ARG A 1 66 ? 12.086 -2.854 -9.375 1 96.62 66 ARG A C 1
ATOM 523 O O . ARG A 1 66 ? 12.891 -1.997 -9 1 96.62 66 ARG A O 1
ATOM 530 N N . GLY A 1 67 ? 10.906 -2.859 -9.117 1 97.38 67 GLY A N 1
ATOM 531 C CA . GLY A 1 67 ? 10.336 -1.728 -8.406 1 97.38 67 GLY A CA 1
ATOM 532 C C . GLY A 1 67 ? 9.758 -0.67 -9.336 1 97.38 67 GLY A C 1
ATOM 533 O O . GLY A 1 67 ? 10.508 0.042 -10.008 1 97.38 67 GLY A O 1
ATOM 534 N N . THR A 1 68 ? 8.477 -0.573 -9.492 1 97.31 68 THR A N 1
ATOM 535 C CA . THR A 1 68 ? 7.801 0.433 -10.297 1 97.31 68 THR A CA 1
ATOM 536 C C . THR A 1 68 ? 6.598 1.005 -9.555 1 97.31 68 THR A C 1
ATOM 538 O O . THR A 1 68 ? 6.109 0.402 -8.594 1 97.31 68 THR A O 1
ATOM 541 N N . ASN A 1 69 ? 6.238 2.156 -9.984 1 98.44 69 ASN A N 1
ATOM 542 C CA . ASN A 1 69 ? 5.117 2.846 -9.359 1 98.44 69 ASN A CA 1
ATOM 543 C C . ASN A 1 69 ? 3.787 2.18 -9.711 1 98.44 69 ASN A C 1
ATOM 545 O O . ASN A 1 69 ? 3.18 2.496 -10.734 1 98.44 69 ASN A O 1
ATOM 549 N N . VAL A 1 70 ? 3.355 1.356 -8.844 1 98.31 70 VAL A N 1
ATOM 550 C CA . VAL A 1 70 ? 2.121 0.625 -9.109 1 98.31 70 VAL A CA 1
ATOM 551 C C . VAL A 1 70 ? 0.981 1.221 -8.289 1 98.31 70 VAL A C 1
ATOM 553 O O . VAL A 1 70 ? 1.219 1.938 -7.312 1 98.31 70 VAL A O 1
ATOM 556 N N . SER A 1 71 ? -0.264 0.906 -8.656 1 98.44 71 SER A N 1
ATOM 557 C CA . SER A 1 71 ? -1.465 1.376 -7.977 1 98.44 71 SER A CA 1
ATOM 558 C C . SER A 1 71 ? -1.959 0.354 -6.961 1 98.44 71 SER A C 1
ATOM 560 O O . SER A 1 71 ? -1.459 -0.772 -6.91 1 98.44 71 SER A O 1
ATOM 562 N N . LEU A 1 72 ? -2.943 0.788 -6.223 1 98.69 72 LEU A N 1
ATOM 563 C CA . LEU A 1 72 ? -3.592 -0.124 -5.285 1 98.69 72 LEU A CA 1
ATOM 564 C C . LEU A 1 72 ? -4.242 -1.288 -6.023 1 98.69 72 LEU A C 1
ATOM 566 O O . LEU A 1 72 ? -4.23 -2.422 -5.539 1 98.69 72 LEU A O 1
ATOM 570 N N . GLN A 1 73 ? -4.77 -1.014 -7.137 1 98.5 73 GLN A N 1
ATOM 571 C CA . GLN A 1 73 ? -5.387 -2.062 -7.945 1 98.5 73 GLN A CA 1
ATOM 572 C C . GLN A 1 73 ? -4.359 -3.115 -8.352 1 98.5 73 GLN A C 1
ATOM 574 O O . GLN A 1 73 ? -4.633 -4.316 -8.273 1 98.5 73 GLN A O 1
ATOM 579 N N . THR A 1 74 ? -3.258 -2.656 -8.781 1 98.25 74 THR A N 1
ATOM 580 C CA . THR A 1 74 ? -2.209 -3.58 -9.203 1 98.25 74 THR A CA 1
ATOM 581 C C . THR A 1 74 ? -1.702 -4.395 -8.016 1 98.25 74 THR A C 1
ATOM 583 O O . THR A 1 74 ? -1.427 -5.59 -8.141 1 98.25 74 THR A O 1
ATOM 586 N N . LEU A 1 75 ? -1.557 -3.723 -6.898 1 98.5 75 LEU A N 1
ATOM 587 C CA . LEU A 1 75 ? -1.146 -4.438 -5.695 1 98.5 75 LEU A CA 1
ATOM 588 C C . LEU A 1 75 ? -2.117 -5.57 -5.379 1 98.5 75 LEU A C 1
ATOM 590 O O . LEU A 1 75 ? -1.695 -6.68 -5.047 1 98.5 75 LEU A O 1
ATOM 594 N N . ALA A 1 76 ? -3.357 -5.289 -5.473 1 98.44 76 ALA A N 1
ATOM 595 C CA . ALA A 1 76 ? -4.375 -6.309 -5.23 1 98.44 76 ALA A CA 1
ATOM 596 C C . ALA A 1 76 ? -4.273 -7.438 -6.25 1 98.44 76 ALA A C 1
ATOM 598 O O . ALA A 1 76 ? -4.41 -8.617 -5.898 1 98.44 76 ALA A O 1
ATOM 599 N N . LYS A 1 77 ? -4.059 -7.043 -7.422 1 98.12 77 LYS A N 1
ATOM 600 C CA . LYS A 1 77 ? -3.963 -8.023 -8.492 1 98.12 77 LYS A CA 1
ATOM 601 C C . LYS A 1 77 ? -2.779 -8.961 -8.273 1 98.12 77 LYS A C 1
ATOM 603 O O . LYS A 1 77 ? -2.926 -10.188 -8.359 1 98.12 77 LYS A O 1
ATOM 608 N N . VAL A 1 78 ? -1.666 -8.383 -8.023 1 98.06 78 VAL A N 1
ATOM 609 C CA . VAL A 1 78 ? -0.456 -9.18 -7.852 1 98.06 78 VAL A CA 1
ATOM 610 C C . VAL A 1 78 ? -0.597 -10.07 -6.617 1 98.06 78 VAL A C 1
ATOM 612 O O . VAL A 1 78 ? -0.284 -11.266 -6.668 1 98.06 78 VAL A O 1
ATOM 615 N N . ALA A 1 79 ? -1.011 -9.5 -5.527 1 97.88 79 ALA A N 1
ATOM 616 C CA . ALA A 1 79 ? -1.151 -10.266 -4.293 1 97.88 79 ALA A CA 1
ATOM 617 C C . ALA A 1 79 ? -2.131 -11.422 -4.473 1 97.88 79 ALA A C 1
ATOM 619 O O . ALA A 1 79 ? -1.865 -12.547 -4.035 1 97.88 79 ALA A O 1
ATOM 620 N N . SER A 1 80 ? -3.234 -11.156 -5.094 1 97.19 80 SER A N 1
ATOM 621 C CA . SER A 1 80 ? -4.238 -12.195 -5.32 1 97.19 80 SER A CA 1
ATOM 622 C C . SER A 1 80 ? -3.686 -13.32 -6.188 1 97.19 80 SER A C 1
ATOM 624 O O . SER A 1 80 ? -3.926 -14.5 -5.91 1 97.19 80 SER A O 1
ATOM 626 N N . ALA A 1 81 ? -2.982 -12.914 -7.227 1 96.88 81 ALA A N 1
ATOM 627 C CA . ALA A 1 81 ? -2.387 -13.906 -8.117 1 96.88 81 ALA A CA 1
ATOM 628 C C . ALA A 1 81 ? -1.407 -14.797 -7.367 1 96.88 81 ALA A C 1
ATOM 630 O O . ALA A 1 81 ? -1.177 -15.945 -7.758 1 96.88 81 ALA A O 1
ATOM 631 N N . LEU A 1 82 ? -0.87 -14.289 -6.312 1 97.19 82 LEU A N 1
ATOM 632 C CA . LEU A 1 82 ? 0.131 -15.008 -5.527 1 97.19 82 LEU A CA 1
ATOM 633 C C . LEU A 1 82 ? -0.521 -15.773 -4.383 1 97.19 82 LEU A C 1
ATOM 635 O O . LEU A 1 82 ? 0.154 -16.5 -3.658 1 97.19 82 LEU A O 1
ATOM 639 N N . GLY A 1 83 ? -1.808 -15.648 -4.176 1 95.88 83 GLY A N 1
ATOM 640 C CA . GLY A 1 83 ? -2.494 -16.25 -3.043 1 95.88 83 GLY A CA 1
ATOM 641 C C . GLY A 1 83 ? -2.264 -15.508 -1.742 1 95.88 83 GLY A C 1
ATOM 642 O O . GLY A 1 83 ? -2.322 -16.094 -0.662 1 95.88 83 GLY A O 1
ATOM 643 N N . TYR A 1 84 ? -1.932 -14.297 -1.777 1 96.25 84 TYR A N 1
ATOM 644 C CA . TYR A 1 84 ? -1.642 -13.406 -0.655 1 96.25 84 TYR A CA 1
ATOM 645 C C . TYR A 1 84 ? -2.574 -12.203 -0.655 1 96.25 84 TYR A C 1
ATOM 647 O O . TYR A 1 84 ? -3.404 -12.055 -1.555 1 96.25 84 TYR A O 1
ATOM 655 N N . LYS A 1 85 ? -2.508 -11.445 0.375 1 96.31 85 LYS A N 1
ATOM 656 C CA . LYS A 1 85 ? -3.168 -10.148 0.435 1 96.31 85 LYS A CA 1
ATOM 657 C C . LYS A 1 85 ? -2.201 -9.062 0.897 1 96.31 85 LYS A C 1
ATOM 659 O O . LYS A 1 85 ? -1.245 -9.344 1.623 1 96.31 85 LYS A O 1
ATOM 664 N N . THR A 1 86 ? -2.385 -7.883 0.396 1 96.44 86 THR A N 1
ATOM 665 C CA . THR A 1 86 ? -1.561 -6.734 0.755 1 96.44 86 THR A CA 1
ATOM 666 C C . THR A 1 86 ? -2.107 -6.043 2 1 96.44 86 THR A C 1
ATOM 668 O O . THR A 1 86 ? -3.316 -5.836 2.119 1 96.44 86 THR A O 1
ATOM 671 N N . CYS A 1 87 ? -1.2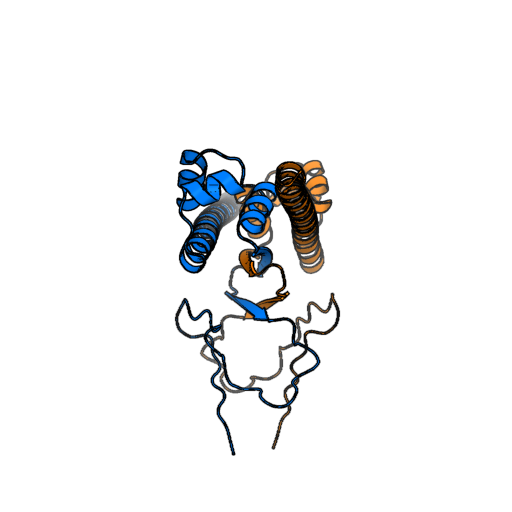63 -5.703 2.904 1 93.31 87 CYS A N 1
ATOM 672 C CA . CYS A 1 87 ? -1.587 -4.934 4.098 1 93.31 87 CYS A CA 1
ATOM 673 C C . CYS A 1 87 ? -0.881 -3.582 4.082 1 93.31 87 CYS A C 1
ATOM 675 O O . CYS A 1 87 ? 0.326 -3.51 3.85 1 93.31 87 CYS A O 1
ATOM 677 N N . ILE A 1 88 ? -1.688 -2.555 4.312 1 94.94 88 ILE A N 1
ATOM 678 C CA . ILE A 1 88 ? -1.139 -1.202 4.316 1 94.94 88 ILE A CA 1
ATOM 679 C C . ILE A 1 88 ? -1.457 -0.522 5.645 1 94.94 88 ILE A C 1
ATOM 681 O O . ILE A 1 88 ? -2.58 -0.619 6.148 1 94.94 88 ILE A O 1
ATOM 685 N N . SER A 1 89 ? -0.472 0.112 6.207 1 92.56 89 SER A N 1
ATOM 686 C CA . SER A 1 89 ? -0.633 0.927 7.406 1 92.56 89 SER A CA 1
ATOM 687 C C . SER A 1 89 ? 0.23 2.184 7.34 1 92.56 89 SER A C 1
ATOM 689 O O . SER A 1 89 ? 1.189 2.244 6.566 1 92.56 89 SER A O 1
ATOM 691 N N . MET A 1 90 ? -0.169 3.135 8.055 1 94.19 90 MET A N 1
ATOM 692 C CA . MET A 1 90 ? 0.629 4.352 8.18 1 94.19 90 MET A CA 1
ATOM 693 C C . MET A 1 90 ? 1.021 4.602 9.633 1 94.19 90 MET A C 1
ATOM 695 O O . MET A 1 90 ? 0.172 4.559 10.523 1 94.19 90 MET A O 1
ATOM 699 N N . ILE A 1 91 ? 2.334 4.863 9.836 1 90 91 ILE A N 1
ATOM 700 C CA . ILE A 1 91 ? 2.852 5.102 11.18 1 90 91 ILE A CA 1
ATOM 701 C C . ILE A 1 91 ? 3.707 6.367 11.188 1 90 91 ILE A C 1
ATOM 703 O O . ILE A 1 91 ? 4.156 6.824 10.133 1 90 91 ILE A O 1
ATOM 707 N N . PRO A 1 92 ? 3.859 6.941 12.398 1 91.25 92 PRO A N 1
ATOM 708 C CA . PRO A 1 92 ? 4.738 8.117 12.43 1 91.25 92 PRO A CA 1
ATOM 709 C C . PRO A 1 92 ? 6.113 7.836 11.836 1 91.25 92 PRO A C 1
ATOM 711 O O . PRO A 1 92 ? 6.672 6.754 12.031 1 91.25 92 PRO A O 1
ATOM 714 N N . LYS A 1 93 ? 6.629 8.867 11.133 1 89.38 93 LYS A N 1
ATOM 715 C CA . LYS A 1 93 ? 7.805 8.648 10.297 1 89.38 93 LYS A CA 1
ATOM 716 C C . LYS A 1 93 ? 9.008 8.219 11.133 1 89.38 93 LYS A C 1
ATOM 718 O O . LYS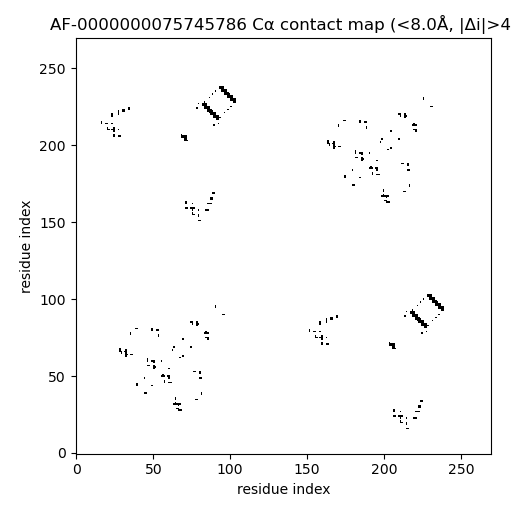 A 1 93 ? 9.922 7.57 10.625 1 89.38 93 LYS A O 1
ATOM 723 N N . HIS A 1 94 ? 9.062 8.562 12.359 1 86.5 94 HIS A N 1
ATOM 724 C CA . HIS A 1 94 ? 10.219 8.242 13.188 1 8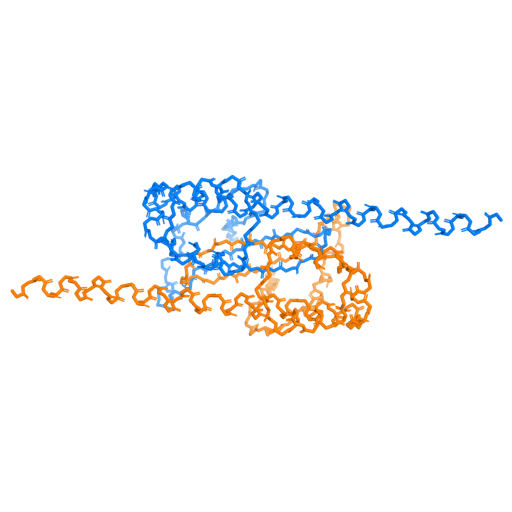6.5 94 HIS A CA 1
ATOM 725 C C . HIS A 1 94 ? 10.023 6.926 13.93 1 86.5 94 HIS A C 1
ATOM 727 O O . HIS A 1 94 ? 10.898 6.496 14.688 1 86.5 94 HIS A O 1
ATOM 733 N N . TRP A 1 95 ? 8.914 6.242 13.633 1 81.44 95 TRP A N 1
ATOM 734 C CA . TRP A 1 95 ? 8.625 4.945 14.234 1 81.44 95 TRP A CA 1
ATOM 735 C C . TRP A 1 95 ? 9.008 3.809 13.297 1 81.44 95 TRP A C 1
ATOM 737 O O . TRP A 1 95 ? 9.312 4.043 12.125 1 81.44 95 TRP A O 1
ATOM 747 N N . GLU A 1 96 ? 9.117 2.646 13.945 1 79.25 96 GLU A N 1
ATOM 748 C CA . GLU A 1 96 ? 9.328 1.44 13.148 1 79.25 96 GLU A CA 1
ATOM 749 C C . GLU A 1 96 ? 8.117 0.518 13.211 1 79.25 96 GLU A C 1
ATOM 751 O O . GLU A 1 96 ? 7.43 0.461 14.234 1 79.25 96 GLU A O 1
ATOM 756 N N . ALA A 1 97 ? 7.824 0.064 11.977 1 71.44 97 ALA A N 1
ATOM 757 C CA . ALA A 1 97 ? 6.691 -0.856 11.914 1 71.44 97 ALA A CA 1
ATOM 758 C C . ALA A 1 97 ? 7.164 -2.307 11.898 1 71.44 97 ALA A C 1
ATOM 760 O O . ALA A 1 97 ? 8.156 -2.635 11.242 1 71.44 97 ALA A O 1
ATOM 761 N N . ARG A 1 98 ? 6.566 -3.105 12.766 1 66.69 98 ARG A N 1
ATOM 762 C CA . ARG A 1 98 ? 6.742 -4.551 12.672 1 66.69 98 ARG A CA 1
ATOM 763 C C . ARG A 1 98 ? 5.438 -5.234 12.273 1 66.69 98 ARG A C 1
ATOM 765 O O . ARG A 1 98 ? 4.367 -4.875 12.766 1 66.69 98 ARG A O 1
ATOM 772 N N . VAL A 1 99 ? 5.469 -5.996 11.188 1 65.62 99 VAL A N 1
ATOM 773 C CA . VAL A 1 99 ? 4.281 -6.715 10.734 1 65.62 99 VAL A CA 1
ATOM 774 C C . VAL A 1 99 ? 4.371 -8.18 11.156 1 65.62 99 VAL A C 1
ATOM 776 O O . VAL A 1 99 ? 5.387 -8.844 10.906 1 65.62 99 VAL A O 1
ATOM 779 N N . PHE A 1 100 ? 3.334 -8.625 11.969 1 61.31 100 PHE A N 1
ATOM 780 C CA . PHE A 1 100 ? 3.244 -10.031 12.359 1 61.31 100 PHE A CA 1
ATOM 781 C C . PHE A 1 100 ? 2.047 -10.695 11.688 1 61.31 100 PHE A C 1
ATOM 783 O O . PHE A 1 100 ? 0.935 -10.172 11.727 1 61.31 100 PHE A O 1
ATOM 790 N N . ALA A 1 101 ? 2.359 -11.656 10.875 1 58.97 101 ALA A N 1
ATOM 791 C CA . ALA A 1 101 ? 1.259 -12.445 10.328 1 58.97 101 ALA A CA 1
ATOM 792 C C . ALA A 1 101 ? 0.778 -13.484 11.336 1 58.97 101 ALA A C 1
ATOM 794 O O . ALA A 1 101 ? 1.589 -14.141 12 1 58.97 101 ALA A O 1
ATOM 795 N N . VAL A 1 102 ? -0.431 -13.414 11.781 1 57.56 102 VAL A N 1
ATOM 796 C CA . VAL A 1 102 ? -0.989 -14.367 12.742 1 57.56 102 VAL A CA 1
ATOM 797 C C . VAL A 1 102 ? -1.923 -15.336 12.016 1 57.56 102 VAL A C 1
ATOM 799 O O . VAL A 1 102 ? -2.789 -14.914 11.25 1 57.56 102 VAL A O 1
ATOM 802 N N . SER A 1 103 ? -1.44 -16.656 12.039 1 58.38 103 SER A N 1
ATOM 803 C CA . SER A 1 103 ? -2.342 -17.672 11.484 1 58.38 103 SER A CA 1
ATOM 804 C C . SER A 1 103 ? -3.654 -17.719 12.266 1 58.38 103 SER A C 1
ATOM 806 O O . SER A 1 103 ? -3.664 -17.562 13.484 1 58.38 103 SER A O 1
ATOM 808 N N . PRO A 1 104 ? -4.777 -17.719 11.508 1 48.59 104 PRO A N 1
ATOM 809 C CA . PRO A 1 104 ? -6.02 -17.859 12.266 1 48.59 104 PRO A CA 1
ATOM 810 C C . PRO A 1 104 ? -6 -19.078 13.203 1 48.59 104 PRO A C 1
ATOM 812 O O . PRO A 1 104 ? -5.426 -20.109 12.867 1 48.59 104 PRO A O 1
ATOM 815 N N . VAL A 1 105 ? -5.816 -18.906 14.484 1 45.38 105 VAL A N 1
ATOM 816 C CA . VAL A 1 105 ? -5.914 -19.984 15.461 1 45.38 105 VAL A CA 1
ATOM 817 C C . VAL A 1 105 ? -7.039 -20.953 15.07 1 45.38 105 VAL A C 1
ATOM 819 O O . VAL A 1 105 ? -8.148 -20.516 14.75 1 45.38 105 VAL A O 1
ATOM 822 N N . ASN A 1 106 ? -6.746 -22.156 14.562 1 37.69 106 ASN A N 1
ATOM 823 C CA . ASN A 1 106 ? -7.797 -23.156 14.68 1 37.69 106 ASN A CA 1
ATOM 824 C C . ASN A 1 106 ? -8.359 -23.219 16.094 1 37.69 106 ASN A C 1
ATOM 826 O O . ASN A 1 106 ? -7.613 -23.438 17.062 1 37.69 106 ASN A O 1
ATOM 830 N N . LYS A 1 107 ? -9.461 -22.703 16.469 1 38.03 107 LYS A N 1
ATOM 831 C CA . LYS A 1 107 ? -10.125 -23 17.734 1 38.03 107 LYS A CA 1
ATOM 832 C C . LYS A 1 107 ? -9.93 -24.453 18.141 1 38.03 107 LYS A C 1
ATOM 834 O O . LYS A 1 107 ? -10.344 -24.875 19.219 1 38.03 107 LYS A O 1
ATOM 839 N N . GLN A 1 108 ? -9.719 -25.609 17.422 1 35.47 108 GLN A N 1
ATOM 840 C CA . GLN A 1 108 ? -9.711 -26.969 17.953 1 35.47 108 GLN A CA 1
ATOM 841 C C . GLN A 1 108 ? -8.406 -27.266 18.688 1 35.47 108 GLN A C 1
ATOM 843 O O . GLN A 1 108 ? -8.398 -27.984 19.688 1 35.47 108 GLN A O 1
ATOM 848 N N . ARG A 1 109 ? -7.129 -27.547 18.203 1 37.75 109 ARG A N 1
ATOM 849 C CA . ARG A 1 109 ? -6.094 -28.203 19 1 37.75 109 ARG A CA 1
ATOM 850 C C . ARG A 1 109 ? -5.539 -27.266 20.062 1 37.75 109 ARG A C 1
ATOM 852 O O . ARG A 1 109 ? -4.719 -26.406 19.766 1 37.75 109 ARG A O 1
ATOM 859 N N . GLN A 1 110 ? -6.102 -27.031 21.188 1 34.25 110 GLN A N 1
ATOM 860 C CA . GLN A 1 110 ? -5.574 -26.469 22.422 1 34.25 110 GLN A CA 1
ATOM 861 C C . GLN A 1 110 ? -4.262 -27.141 22.812 1 34.25 110 GLN A C 1
ATOM 863 O O . GLN A 1 110 ? -3.51 -26.609 23.641 1 34.25 110 GLN A O 1
ATOM 868 N N . GLY A 1 111 ? -4.051 -28.609 22.688 1 29.8 111 GLY A N 1
ATOM 869 C CA . GLY A 1 111 ? -2.947 -29.344 23.281 1 29.8 111 GLY A CA 1
ATOM 870 C C . GLY A 1 111 ? -1.607 -29.031 22.641 1 29.8 111 GLY A C 1
ATOM 871 O O . GLY A 1 111 ? -0.59 -28.938 23.328 1 29.8 111 GLY A O 1
ATOM 872 N N . ASP A 1 112 ? -1.274 -29.656 21.453 1 31.56 112 ASP A N 1
ATOM 873 C CA . ASP A 1 112 ? 0.037 -29.797 20.828 1 31.56 112 ASP A CA 1
ATOM 874 C C . ASP A 1 112 ? 0.586 -28.453 20.375 1 31.56 112 ASP A C 1
ATOM 876 O O . ASP A 1 112 ? 0.237 -27.969 19.297 1 31.56 112 ASP A O 1
ATOM 880 N N . ARG A 1 113 ? 0.757 -27.531 21.094 1 29.53 113 ARG A N 1
ATOM 881 C CA . ARG A 1 113 ? 0.839 -26.078 20.922 1 29.53 113 ARG A CA 1
ATOM 882 C C . ARG A 1 113 ? 2.072 -25.703 20.109 1 29.53 113 ARG A C 1
ATOM 884 O O . ARG A 1 113 ? 2.053 -24.719 19.359 1 29.53 113 ARG A O 1
ATOM 891 N N . ARG A 1 114 ? 3.238 -26.234 20.484 1 28.69 114 ARG A N 1
ATOM 892 C CA . ARG A 1 114 ? 4.512 -25.516 20.406 1 28.69 114 ARG A CA 1
ATOM 893 C C . ARG A 1 114 ? 5.129 -25.672 19.016 1 28.69 114 ARG A C 1
ATOM 895 O O . ARG A 1 114 ? 6.281 -25.297 18.797 1 28.69 114 ARG A O 1
ATOM 902 N N . ALA A 1 115 ? 4.973 -26.781 18.375 1 25.72 115 ALA A N 1
ATOM 903 C CA . ALA A 1 115 ? 5.895 -27.25 17.344 1 25.72 115 ALA A CA 1
ATOM 904 C C . ALA A 1 115 ? 6.176 -26.141 16.328 1 25.72 115 ALA A C 1
ATOM 906 O O . ALA A 1 115 ? 7.332 -25.828 16.047 1 25.72 115 ALA A O 1
ATOM 907 N N . ARG A 1 116 ? 5.555 -26.219 15.18 1 29.28 116 ARG A N 1
ATOM 908 C CA . ARG A 1 116 ? 6.012 -25.891 13.836 1 29.28 116 ARG A CA 1
ATOM 909 C C . ARG A 1 116 ? 6.094 -24.375 13.648 1 29.28 116 ARG A C 1
ATOM 911 O O . ARG A 1 116 ? 5.07 -23.703 13.469 1 29.28 116 ARG A O 1
ATOM 918 N N . PHE A 1 117 ? 7.109 -23.812 14.25 1 28.12 117 PHE A N 1
ATOM 919 C CA . PHE A 1 117 ? 7.613 -22.438 14.125 1 28.12 117 PHE A CA 1
ATOM 920 C C . PHE A 1 117 ? 8.109 -22.172 12.711 1 28.12 117 PHE A C 1
ATOM 922 O O . PHE A 1 117 ? 9.305 -21.984 12.492 1 28.12 117 PHE A O 1
ATOM 929 N N . ALA A 1 118 ? 8.398 -22.922 11.617 1 25.86 118 ALA A N 1
ATOM 930 C CA . ALA A 1 118 ? 9.172 -22.875 10.383 1 25.86 118 ALA A CA 1
ATOM 931 C C . ALA A 1 118 ? 9.031 -21.5 9.711 1 25.86 118 ALA A C 1
ATOM 933 O O . ALA A 1 118 ? 9.797 -21.172 8.805 1 25.86 118 ALA A O 1
ATOM 934 N N . ASP A 1 119 ? 7.875 -20.797 9.328 1 29.67 119 ASP A N 1
ATOM 935 C CA . ASP A 1 119 ? 6.566 -20.312 9.75 1 29.67 119 ASP A CA 1
ATOM 936 C C . ASP A 1 119 ? 6.691 -19.047 10.578 1 29.67 119 ASP A C 1
ATOM 938 O O . ASP A 1 119 ? 5.684 -18.422 10.922 1 29.67 119 ASP A O 1
ATOM 942 N N . GLY A 1 120 ? 7.809 -18.578 11.367 1 29.22 120 GLY A N 1
ATOM 943 C CA . GLY A 1 120 ? 8.969 -17.719 11.523 1 29.22 120 GLY A CA 1
ATOM 944 C C . GLY A 1 120 ? 9.289 -16.922 10.273 1 29.22 120 GLY A C 1
ATOM 945 O O . GLY A 1 120 ? 10.117 -17.344 9.461 1 29.22 120 GLY A O 1
ATOM 946 N N . PHE A 1 121 ? 8.875 -16.578 9.461 1 28.06 121 PHE A N 1
ATOM 947 C CA . PHE A 1 121 ? 9.367 -15.594 8.508 1 28.06 121 PHE A CA 1
ATOM 948 C C . PHE A 1 121 ? 10.289 -14.594 9.203 1 28.06 121 PHE A C 1
ATOM 950 O O . PHE A 1 121 ? 9.828 -13.742 9.969 1 28.06 121 PHE A O 1
ATOM 957 N N . ARG A 1 122 ? 11.75 -14.836 9.727 1 27.41 122 ARG A N 1
ATOM 958 C CA . ARG A 1 122 ? 12.922 -14.156 10.266 1 27.41 122 ARG A CA 1
ATOM 959 C C . ARG A 1 122 ? 13.203 -12.875 9.484 1 27.41 122 ARG A C 1
ATOM 961 O O . ARG A 1 122 ? 14.219 -12.203 9.727 1 27.41 122 ARG A O 1
ATOM 968 N N . GLU A 1 123 ? 13.062 -12.32 8.398 1 26.27 123 GLU A N 1
ATOM 969 C CA . GLU A 1 123 ? 14.148 -11.578 7.758 1 26.27 123 GLU A CA 1
ATOM 970 C C . GLU A 1 123 ? 14.898 -10.727 8.773 1 26.27 123 GLU A C 1
ATOM 972 O O . GLU A 1 123 ? 16.125 -10.758 8.828 1 26.27 123 GLU A O 1
ATOM 977 N N . LYS A 1 124 ? 15 -9.219 8.93 1 27.38 124 LYS A N 1
ATOM 978 C CA . LYS A 1 124 ? 16.016 -8.258 9.344 1 27.38 124 LYS A CA 1
ATOM 979 C C . LYS A 1 124 ? 16.297 -8.375 10.836 1 27.38 124 LYS A C 1
ATOM 981 O O . LYS A 1 124 ? 15.43 -8.75 11.617 1 27.38 124 LYS A O 1
ATOM 986 N N . GLU A 1 125 ? 17.547 -8.055 11.617 1 26.38 125 GLU A N 1
ATOM 987 C CA . GLU A 1 125 ? 18.062 -8.477 12.914 1 26.38 125 GLU A CA 1
ATOM 988 C C . GLU A 1 125 ? 16.938 -8.602 13.938 1 26.38 125 GLU A C 1
ATOM 990 O O . GLU A 1 125 ? 16.641 -9.703 14.414 1 26.38 125 GLU A O 1
ATOM 995 N N . GLY A 1 126 ? 16.844 -7.629 15.117 1 23.47 126 GLY A N 1
ATOM 996 C CA . GLY A 1 126 ? 16.469 -7.914 16.484 1 23.47 126 GLY A CA 1
ATOM 997 C C . GLY A 1 126 ? 15.039 -8.406 16.641 1 23.47 126 GLY A C 1
ATOM 998 O O . GLY A 1 126 ? 14.57 -8.648 17.75 1 23.47 126 GLY A O 1
ATOM 999 N N . TYR A 1 127 ? 14.023 -7.812 16.25 1 21.72 127 TYR A N 1
ATOM 1000 C CA . TYR A 1 127 ? 12.789 -7.91 17.016 1 21.72 127 TYR A CA 1
ATOM 1001 C C . TYR A 1 127 ? 12.227 -9.32 16.969 1 21.72 127 TYR A C 1
ATOM 1003 O O . TYR A 1 127 ? 12.227 -9.961 15.906 1 21.72 127 TYR A O 1
ATOM 1011 N N . ALA A 1 128 ? 12.125 -10.047 18.406 1 23.2 128 ALA A N 1
ATOM 1012 C CA . ALA A 1 128 ? 11.977 -11.219 19.266 1 23.2 128 ALA A CA 1
ATOM 1013 C C . ALA A 1 128 ? 11.109 -12.281 18.594 1 23.2 128 ALA A C 1
ATOM 1015 O O . ALA A 1 128 ? 10.391 -12 17.641 1 23.2 128 ALA A O 1
ATOM 1016 N N . TYR A 1 129 ? 10.18 -12.969 19.844 1 23.34 129 TYR A N 1
ATOM 1017 C CA . TYR A 1 129 ? 10.633 -13.555 21.109 1 23.34 129 TYR A CA 1
ATOM 1018 C C . TYR A 1 129 ? 10.492 -15.07 21.078 1 23.34 129 TYR A C 1
ATOM 1020 O O . TYR A 1 129 ? 9.586 -15.609 20.422 1 23.34 129 TYR A O 1
ATOM 1028 N N . ALA A 1 130 ? 11.469 -15.773 21.438 1 24 130 ALA A N 1
ATOM 1029 C CA . ALA A 1 130 ? 11.898 -16.906 22.266 1 24 130 ALA A CA 1
ATOM 1030 C C . ALA A 1 130 ? 10.914 -17.156 23.391 1 24 130 ALA A C 1
ATOM 1032 O O . ALA A 1 130 ? 10.492 -16.234 24.094 1 24 130 ALA A O 1
ATOM 1033 N N . GLY A 1 131 ? 10.258 -18.297 23.328 1 24.53 131 GLY A N 1
ATOM 1034 C CA . GLY A 1 131 ? 9.672 -19.016 24.453 1 24.53 131 GLY A CA 1
ATOM 1035 C C . GLY A 1 131 ? 10.492 -18.922 25.719 1 24.53 131 GLY A C 1
ATOM 1036 O O . GLY A 1 131 ? 11.625 -19.422 25.766 1 24.53 131 GLY A O 1
ATOM 1037 N N . VAL A 1 132 ? 11.039 -17.984 26.469 1 20.33 132 VAL A N 1
ATOM 1038 C CA . VAL A 1 132 ? 11.742 -18.734 27.516 1 20.33 132 VAL A CA 1
ATOM 1039 C C . VAL A 1 132 ? 10.734 -19.469 28.391 1 20.33 132 VAL A C 1
ATOM 1041 O O . VAL A 1 132 ? 9.781 -18.859 28.891 1 20.33 132 VAL A O 1
ATOM 1044 N N . ALA A 1 133 ? 10.805 -20.812 28.234 1 20.22 133 ALA A N 1
ATOM 1045 C CA . ALA A 1 133 ? 10.281 -21.719 29.25 1 20.22 133 ALA A CA 1
ATOM 1046 C C . ALA A 1 133 ? 10.625 -21.234 30.656 1 20.22 133 ALA A C 1
ATOM 1048 O O . ALA A 1 133 ? 11.789 -21.25 31.047 1 20.22 133 ALA A O 1
ATOM 1049 N N . THR A 1 134 ? 10.383 -20.078 31.172 1 15.03 134 THR A N 1
ATOM 1050 C CA . THR A 1 134 ? 10.617 -20.109 32.625 1 15.03 134 THR A CA 1
ATOM 1051 C C . THR A 1 134 ? 9.695 -21.125 33.281 1 15.03 134 THR A C 1
ATOM 1053 O O . THR A 1 134 ? 8.477 -21.078 33.094 1 15.03 134 THR A O 1
ATOM 1056 N N . ARG A 1 135 ? 10.352 -22.234 33.781 1 18.09 135 ARG A N 1
ATOM 1057 C CA . ARG A 1 135 ? 9.898 -22.922 35 1 18.09 135 ARG A CA 1
ATOM 1058 C C . ARG A 1 135 ? 9.547 -21.922 36.094 1 18.09 135 ARG A C 1
ATOM 1060 O O . ARG A 1 135 ? 10.258 -20.938 36.312 1 18.09 135 ARG A O 1
ATOM 1067 N N . MET B 1 1 ? -17.047 -35.906 -22.797 1 47.19 1 MET B N 1
ATOM 1068 C CA . MET B 1 1 ? -17.828 -35.406 -21.672 1 47.19 1 MET B CA 1
ATOM 1069 C C . MET B 1 1 ? -16.906 -34.875 -20.562 1 47.19 1 MET B C 1
ATOM 1071 O O . MET B 1 1 ? -17.391 -34.406 -19.531 1 47.19 1 MET B O 1
ATOM 1075 N N . GLN B 1 2 ? -15.641 -35.438 -20.453 1 58.59 2 GLN B N 1
ATOM 1076 C CA . GLN B 1 2 ? -14.641 -35.188 -19.422 1 58.59 2 GLN B CA 1
ATOM 1077 C C . GLN B 1 2 ? -14.023 -33.781 -19.594 1 58.59 2 GLN B C 1
ATOM 1079 O O . GLN B 1 2 ? -13.633 -33.156 -18.609 1 58.59 2 GLN B O 1
ATOM 1084 N N . THR B 1 3 ? -14.039 -33.281 -20.859 1 59.53 3 THR B N 1
ATOM 1085 C CA . THR B 1 3 ? -13.406 -32.031 -21.234 1 59.53 3 THR B CA 1
ATOM 1086 C C . THR B 1 3 ? -14.18 -30.844 -20.688 1 59.53 3 THR B C 1
ATOM 1088 O O . THR B 1 3 ? -13.586 -29.859 -20.281 1 59.53 3 THR B O 1
ATOM 1091 N N . ASP B 1 4 ? -15.492 -31.031 -20.578 1 62.88 4 ASP B N 1
ATOM 1092 C CA . ASP B 1 4 ? -16.375 -29.953 -20.156 1 62.88 4 ASP B CA 1
ATOM 1093 C C . ASP B 1 4 ? -16.156 -29.609 -18.688 1 62.88 4 ASP B C 1
ATOM 1095 O O . ASP B 1 4 ? -16.172 -28.438 -18.297 1 62.88 4 ASP B O 1
ATOM 1099 N N . ASN B 1 5 ? -15.727 -30.703 -17.938 1 69.94 5 ASN B N 1
ATOM 1100 C CA . ASN B 1 5 ? -15.617 -30.531 -16.484 1 69.94 5 ASN B CA 1
ATOM 1101 C C . ASN B 1 5 ? -14.336 -29.797 -16.109 1 69.94 5 ASN B C 1
ATOM 1103 O O . ASN B 1 5 ? -14.336 -28.953 -15.203 1 69.94 5 ASN B O 1
ATOM 1107 N N . GLU B 1 6 ? -13.273 -30.109 -16.906 1 73.75 6 GLU B N 1
ATOM 1108 C CA . GLU B 1 6 ? -12.008 -29.453 -16.609 1 73.75 6 GLU B CA 1
ATOM 1109 C C . GLU B 1 6 ? -12.07 -27.953 -16.922 1 73.75 6 GLU B C 1
ATOM 1111 O O . GLU B 1 6 ? -11.562 -27.141 -16.141 1 73.75 6 GLU B O 1
ATOM 1116 N N . TYR B 1 7 ? -12.789 -27.609 -18.016 1 77.38 7 TYR B N 1
ATOM 1117 C CA . TYR B 1 7 ? -12.93 -26.203 -18.391 1 77.38 7 TYR B CA 1
ATOM 1118 C C . TYR B 1 7 ? -13.789 -25.453 -17.375 1 77.38 7 TYR B C 1
ATOM 1120 O O . TYR B 1 7 ? -13.508 -24.312 -17.047 1 77.38 7 TYR B O 1
ATOM 1128 N N . SER B 1 8 ? -14.727 -26.25 -16.938 1 81.56 8 SER B N 1
ATOM 1129 C CA . SER B 1 8 ? -15.602 -25.656 -15.922 1 81.56 8 SER B CA 1
ATOM 1130 C C . SER B 1 8 ? -14.836 -25.359 -14.641 1 81.56 8 SER B C 1
ATOM 1132 O O . SER B 1 8 ? -15 -24.297 -14.039 1 81.56 8 SER B O 1
ATOM 1134 N N . GLY B 1 9 ? -13.977 -26.25 -14.242 1 80.12 9 GLY B N 1
ATOM 1135 C CA . GLY B 1 9 ? -13.156 -26.062 -13.055 1 80.12 9 GLY B CA 1
ATOM 1136 C C . GLY B 1 9 ? -12.195 -24.891 -13.18 1 80.12 9 GLY B C 1
ATOM 1137 O O . GLY B 1 9 ? -12.07 -24.078 -12.25 1 80.12 9 GLY B O 1
ATOM 1138 N N . VAL B 1 10 ? -11.633 -24.875 -14.32 1 77.69 10 VAL B N 1
ATOM 1139 C CA . VAL B 1 10 ? -10.695 -23.781 -14.594 1 77.69 10 VAL B CA 1
ATOM 1140 C C . VAL B 1 10 ? -11.438 -22.453 -14.578 1 77.69 10 VAL B C 1
ATOM 1142 O O . VAL B 1 10 ? -10.961 -21.469 -13.992 1 77.69 10 VAL B O 1
ATOM 1145 N N . ILE B 1 11 ? -12.609 -22.438 -15.227 1 84 11 ILE B N 1
ATOM 1146 C CA . ILE B 1 11 ? -13.406 -21.219 -15.297 1 84 11 ILE B CA 1
ATOM 1147 C C . ILE B 1 11 ? -13.828 -20.797 -13.891 1 84 11 ILE B C 1
ATOM 1149 O O . ILE B 1 11 ? -13.75 -19.625 -13.539 1 84 11 ILE B O 1
ATOM 1153 N N . ASP B 1 12 ? -14.195 -21.688 -13.094 1 84.62 12 ASP B N 1
ATOM 1154 C CA . ASP B 1 12 ? -14.594 -21.406 -11.719 1 84.62 12 ASP B CA 1
ATOM 1155 C C . ASP B 1 12 ? -13.414 -20.844 -10.922 1 84.62 12 ASP B C 1
ATOM 1157 O O . ASP B 1 12 ? -13.594 -19.953 -10.086 1 84.62 12 ASP B O 1
ATOM 1161 N N . GLY B 1 13 ? -12.289 -21.391 -11.117 1 83.38 13 GLY B N 1
ATOM 1162 C CA . GLY B 1 13 ? -11.086 -20.922 -10.453 1 83.38 13 GLY B CA 1
ATOM 1163 C C . GLY B 1 13 ? -10.75 -19.484 -10.797 1 83.38 13 GLY B C 1
ATOM 1164 O O . GLY B 1 13 ? -10.406 -18.688 -9.914 1 83.38 13 GLY B O 1
ATOM 1165 N N . ILE B 1 14 ? -10.992 -19.219 -12.008 1 84.38 14 ILE B N 1
ATOM 1166 C CA . ILE B 1 14 ? -10.688 -17.875 -12.492 1 84.38 14 ILE B CA 1
ATOM 1167 C C . ILE B 1 14 ? -11.68 -16.875 -11.906 1 84.38 14 ILE B C 1
ATOM 1169 O O . ILE B 1 14 ? -11.289 -15.797 -11.445 1 84.38 14 ILE B O 1
ATOM 1173 N N . PHE B 1 15 ? -12.883 -17.188 -11.93 1 87.44 15 PHE B N 1
ATOM 1174 C CA . PHE B 1 15 ? -13.898 -16.297 -11.383 1 87.44 15 PHE B CA 1
ATOM 1175 C C . PHE B 1 15 ? -13.672 -16.062 -9.898 1 87.44 15 PHE B C 1
ATOM 1177 O O . PHE B 1 15 ? -13.867 -14.945 -9.398 1 87.44 15 PHE B O 1
ATOM 1184 N N . SER B 1 16 ? -13.266 -17.109 -9.266 1 88.69 16 SER B N 1
ATOM 1185 C CA . SER B 1 16 ? -12.977 -16.984 -7.84 1 88.69 16 SER B CA 1
ATOM 1186 C C . SER B 1 16 ? -11.805 -16.031 -7.594 1 88.69 16 SER B C 1
ATOM 1188 O O . SER B 1 16 ? -11.836 -15.227 -6.668 1 88.69 16 SER B O 1
ATOM 1190 N N . GLN B 1 17 ? -10.852 -16.172 -8.32 1 88.06 17 GLN B N 1
ATOM 1191 C CA . GLN B 1 17 ? -9.688 -15.312 -8.195 1 88.06 17 GLN B CA 1
ATOM 1192 C C . GLN B 1 17 ? -10.039 -13.852 -8.461 1 88.06 17 GLN B C 1
ATOM 1194 O O . GLN B 1 17 ? -9.594 -12.953 -7.746 1 88.06 17 GLN B O 1
ATOM 1199 N N . ILE B 1 18 ? -10.852 -13.648 -9.438 1 89.12 18 ILE B N 1
ATOM 1200 C CA . ILE B 1 18 ? -11.25 -12.297 -9.805 1 89.12 18 ILE B CA 1
ATOM 1201 C C . ILE B 1 18 ? -12.055 -11.664 -8.672 1 89.12 18 ILE B C 1
ATOM 1203 O O . ILE B 1 18 ? -11.859 -10.5 -8.336 1 89.12 18 ILE B O 1
ATOM 1207 N N . SER B 1 19 ? -12.898 -12.406 -8.18 1 93.06 19 SER B N 1
ATOM 1208 C CA . SER B 1 19 ? -13.703 -11.93 -7.055 1 93.06 19 SER B CA 1
ATOM 1209 C C . SER B 1 19 ? -12.82 -11.562 -5.867 1 93.06 19 SER B C 1
ATOM 1211 O O . SER B 1 19 ? -13.016 -10.523 -5.238 1 93.06 19 SER B O 1
ATOM 1213 N N . GLU B 1 20 ? -11.867 -12.375 -5.633 1 93.56 20 GLU B N 1
ATOM 1214 C CA . GLU B 1 20 ? -10.945 -12.125 -4.531 1 93.56 20 GLU B CA 1
ATOM 1215 C C . GLU B 1 20 ? -10.109 -10.875 -4.781 1 93.56 20 GLU B C 1
ATOM 1217 O O . GLU B 1 20 ? -9.867 -10.086 -3.863 1 93.56 20 GLU B O 1
ATOM 1222 N N . GLN B 1 21 ? -9.695 -10.781 -5.902 1 96.25 21 GLN B N 1
ATOM 1223 C CA . GLN B 1 21 ? -8.922 -9.602 -6.285 1 96.25 21 GLN B CA 1
ATOM 1224 C C . GLN B 1 21 ? -9.719 -8.32 -6.035 1 96.25 21 GLN B C 1
ATOM 1226 O O . GLN B 1 21 ? -9.188 -7.352 -5.484 1 96.25 21 GLN B O 1
ATOM 1231 N N . GLU B 1 22 ? -10.938 -8.336 -6.527 1 97.25 22 GLU B N 1
ATOM 1232 C CA . GLU B 1 22 ? -11.797 -7.168 -6.359 1 97.25 22 GLU B CA 1
ATOM 1233 C C . GLU B 1 22 ? -12.031 -6.859 -4.883 1 97.25 22 GLU B C 1
ATOM 1235 O O . GLU B 1 22 ? -12.055 -5.695 -4.484 1 97.25 22 GLU B O 1
ATOM 1240 N N . MET B 1 23 ? -12.25 -7.895 -4.145 1 97 23 MET B N 1
ATOM 1241 C CA . MET B 1 23 ? -12.453 -7.703 -2.711 1 97 23 MET B CA 1
ATOM 1242 C C . MET B 1 23 ? -11.203 -7.102 -2.066 1 97 23 MET B C 1
ATOM 1244 O O . MET B 1 23 ? -11.312 -6.191 -1.243 1 97 23 MET B O 1
ATOM 1248 N N . GLN B 1 24 ? -10.102 -7.598 -2.42 1 96.88 24 GLN B N 1
ATOM 1249 C CA . GLN B 1 24 ? -8.844 -7.082 -1.886 1 96.88 24 GLN B CA 1
ATOM 1250 C C . GLN B 1 24 ? -8.633 -5.629 -2.291 1 96.88 24 GLN B C 1
ATOM 1252 O O . GLN B 1 24 ? -8.164 -4.816 -1.489 1 96.88 24 GLN B O 1
ATOM 1257 N N . TYR B 1 25 ? -8.953 -5.367 -3.502 1 98.12 25 TYR B N 1
ATOM 1258 C CA . TYR B 1 25 ? -8.836 -3.998 -3.988 1 98.12 25 TYR B CA 1
ATOM 1259 C C . TYR B 1 25 ? -9.711 -3.053 -3.178 1 98.12 25 TYR B C 1
ATOM 1261 O O . TYR B 1 25 ? -9.25 -2.002 -2.725 1 98.12 25 TYR B O 1
ATOM 1269 N N . GLU B 1 26 ? -10.898 -3.4 -3.018 1 98.06 26 GLU B N 1
ATOM 1270 C CA . GLU B 1 26 ? -11.828 -2.594 -2.232 1 98.06 26 GLU B CA 1
ATOM 1271 C C . GLU B 1 26 ? -11.336 -2.416 -0.801 1 98.06 26 GLU B C 1
ATOM 1273 O O . GLU B 1 26 ? -11.445 -1.331 -0.229 1 98.06 26 GLU B O 1
ATOM 1278 N N . GLU B 1 27 ? -10.859 -3.441 -0.221 1 96.88 27 GLU B N 1
ATOM 1279 C CA . GLU B 1 27 ? -10.32 -3.371 1.135 1 96.88 27 GLU B CA 1
ATOM 1280 C C . GLU B 1 27 ? -9.141 -2.406 1.214 1 96.88 27 GLU B C 1
ATOM 1282 O O . GLU B 1 27 ? -9 -1.669 2.191 1 96.88 27 GLU B O 1
ATOM 1287 N N . LEU B 1 28 ? -8.297 -2.428 0.268 1 97.94 28 LEU B N 1
ATOM 1288 C CA . LEU B 1 28 ? -7.152 -1.521 0.237 1 97.94 28 LEU B CA 1
ATOM 1289 C C . LEU B 1 28 ? -7.613 -0.069 0.15 1 97.94 28 LEU B C 1
ATOM 1291 O O . LEU B 1 28 ? -7.062 0.801 0.828 1 97.94 28 LEU B O 1
ATOM 1295 N N . LEU B 1 29 ? -8.594 0.138 -0.725 1 98.31 29 LEU B N 1
ATOM 1296 C CA . LEU B 1 29 ? -9.141 1.486 -0.845 1 98.31 29 LEU B CA 1
ATOM 1297 C C . LEU B 1 29 ? -9.664 1.981 0.499 1 98.31 29 LEU B C 1
ATOM 1299 O O . LEU B 1 29 ? -9.391 3.115 0.898 1 98.31 29 LEU B O 1
ATOM 1303 N N . HIS B 1 30 ? -10.406 1.163 1.101 1 97.62 30 HIS B N 1
ATOM 1304 C CA . HIS B 1 30 ? -10.992 1.514 2.389 1 97.62 30 HIS B CA 1
ATOM 1305 C C . HIS B 1 30 ? -9.914 1.742 3.441 1 97.62 30 HIS B C 1
ATOM 1307 O O . HIS B 1 30 ? -9.969 2.715 4.199 1 97.62 30 HIS B O 1
ATOM 1313 N N . THR B 1 31 ? -8.984 0.863 3.5 1 96.19 31 THR B N 1
ATOM 1314 C CA . THR B 1 31 ? -7.922 0.948 4.492 1 96.19 31 THR B CA 1
ATOM 1315 C C . THR B 1 31 ? -7.129 2.242 4.328 1 96.19 31 THR B C 1
ATOM 1317 O O . THR B 1 31 ? -6.855 2.938 5.309 1 96.19 31 THR B O 1
ATOM 1320 N N . VAL B 1 32 ? -6.758 2.57 3.119 1 97.94 32 VAL B N 1
ATOM 1321 C CA . VAL B 1 32 ? -5.965 3.771 2.869 1 97.94 32 VAL B CA 1
ATOM 1322 C C . VAL B 1 32 ? -6.766 5.012 3.268 1 97.94 32 VAL B C 1
ATOM 1324 O O . VAL B 1 32 ? -6.25 5.887 3.967 1 97.94 32 VAL B O 1
ATOM 1327 N N . SER B 1 33 ? -7.969 5.098 2.791 1 98.25 33 SER B N 1
ATOM 1328 C CA . SER B 1 33 ? -8.805 6.238 3.15 1 98.25 33 SER B CA 1
ATOM 1329 C C . SER B 1 33 ? -8.977 6.34 4.66 1 98.25 33 SER B C 1
ATOM 1331 O O . SER B 1 33 ? -8.922 7.434 5.227 1 98.25 33 SER B O 1
ATOM 1333 N N . GLU B 1 34 ? -9.172 5.234 5.316 1 96.69 34 GLU B N 1
ATOM 1334 C CA . GLU B 1 34 ? -9.352 5.219 6.766 1 96.69 34 GLU B CA 1
ATOM 1335 C C . GLU B 1 34 ? -8.086 5.68 7.484 1 96.69 34 GLU B C 1
ATOM 1337 O O . GLU B 1 34 ? -8.156 6.414 8.477 1 96.69 34 GLU B O 1
ATOM 1342 N N . GLU B 1 35 ? -6.984 5.168 7.031 1 95.62 35 GLU B N 1
ATOM 1343 C CA . GLU B 1 35 ? -5.715 5.574 7.625 1 95.62 35 GLU B CA 1
ATOM 1344 C C . GLU B 1 35 ? -5.523 7.086 7.539 1 95.62 35 GLU B C 1
ATOM 1346 O O . GLU B 1 35 ? -5.148 7.727 8.523 1 95.62 35 GLU B O 1
ATOM 1351 N N . ILE B 1 36 ? -5.75 7.605 6.367 1 97.94 36 ILE B N 1
ATOM 1352 C CA . ILE B 1 36 ? -5.574 9.039 6.16 1 97.94 36 ILE B CA 1
ATOM 1353 C C . ILE B 1 36 ? -6.547 9.812 7.051 1 97.94 36 ILE B C 1
ATOM 1355 O O . ILE B 1 36 ? -6.152 10.758 7.734 1 97.94 36 ILE B O 1
ATOM 1359 N N . ASN B 1 37 ? -7.754 9.414 7.027 1 97 37 ASN B N 1
ATOM 1360 C CA . ASN B 1 37 ? -8.758 10.062 7.859 1 97 37 ASN B CA 1
ATOM 1361 C C . ASN B 1 37 ? -8.383 10.016 9.336 1 97 37 ASN B C 1
ATOM 1363 O O . ASN B 1 37 ? -8.5 11.023 10.047 1 97 37 ASN B O 1
ATOM 1367 N N . ARG B 1 38 ? -8.023 8.891 9.797 1 95.56 38 ARG B N 1
ATOM 1368 C CA . ARG B 1 38 ? -7.609 8.703 11.188 1 95.56 38 ARG B CA 1
ATOM 1369 C C . ARG B 1 38 ? -6.496 9.68 11.555 1 95.56 38 ARG B C 1
ATOM 1371 O O . ARG B 1 38 ? -6.555 10.328 12.609 1 95.56 38 ARG B O 1
ATOM 1378 N N . ILE B 1 39 ? -5.574 9.781 10.734 1 95.19 39 ILE B N 1
ATOM 1379 C CA . ILE B 1 39 ? -4.418 10.633 11 1 95.19 39 ILE B CA 1
ATOM 1380 C C . ILE B 1 39 ? -4.844 12.102 10.992 1 95.19 39 ILE B C 1
ATOM 1382 O O . ILE B 1 39 ? -4.41 12.883 11.836 1 95.19 39 ILE B O 1
ATOM 1386 N N . MET B 1 40 ? -5.625 12.453 10.031 1 97.81 40 MET B N 1
ATOM 1387 C CA . MET B 1 40 ? -6.102 13.828 9.961 1 97.81 40 MET B CA 1
ATOM 1388 C C . MET B 1 40 ? -6.848 14.211 11.234 1 97.81 40 MET B C 1
ATOM 1390 O O . MET B 1 40 ? -6.68 15.32 11.75 1 97.81 40 MET B O 1
ATOM 1394 N N . CYS B 1 41 ? -7.637 13.336 11.672 1 96.44 41 CYS B N 1
ATOM 1395 C CA . CYS B 1 41 ? -8.375 13.578 12.906 1 96.44 41 CYS B CA 1
ATOM 1396 C C . CYS B 1 41 ? -7.43 13.719 14.094 1 96.44 41 CYS B C 1
ATOM 1398 O O . CYS B 1 41 ? -7.566 14.641 14.898 1 96.44 41 CYS B O 1
ATOM 1400 N N . LYS B 1 42 ? -6.539 12.844 14.164 1 93.94 42 LYS B N 1
ATOM 1401 C CA . LYS B 1 42 ? -5.566 12.852 15.25 1 93.94 42 LYS B CA 1
ATOM 1402 C C . LYS B 1 42 ? -4.754 14.141 15.258 1 93.94 42 LYS B C 1
ATOM 1404 O O . LYS B 1 42 ? -4.469 14.695 16.328 1 93.94 42 LYS B O 1
ATOM 1409 N N . GLU B 1 43 ? -4.418 14.586 14.07 1 94.69 43 GLU B N 1
ATOM 1410 C CA . GLU B 1 43 ? -3.543 15.742 13.93 1 94.69 43 GLU B CA 1
ATOM 1411 C C . GLU B 1 43 ? -4.352 17.031 13.844 1 94.69 43 GLU B C 1
ATOM 1413 O O . GLU B 1 43 ? -3.781 18.125 13.742 1 94.69 43 GLU B O 1
ATOM 1418 N N . GLY B 1 44 ? -5.633 16.938 13.805 1 96.69 44 GLY B N 1
ATOM 1419 C CA . GLY B 1 44 ? -6.5 18.094 13.727 1 96.69 44 GLY B CA 1
ATOM 1420 C C . GLY B 1 44 ? -6.406 18.828 12.406 1 96.69 44 GLY B C 1
ATOM 1421 O O . GLY B 1 44 ? -6.473 20.062 12.359 1 96.69 44 GLY B O 1
ATOM 1422 N N . LEU B 1 45 ? -6.266 18.203 11.391 1 97.31 45 LEU B N 1
ATOM 1423 C CA . LEU B 1 45 ? -6.09 18.828 10.078 1 97.31 45 LEU B CA 1
ATOM 1424 C C . LEU B 1 45 ? -7.414 18.859 9.32 1 97.31 45 LEU B C 1
ATOM 1426 O O . LEU B 1 45 ? -8.188 17.906 9.359 1 97.31 45 LEU B O 1
ATOM 1430 N N . THR B 1 46 ? -7.555 19.969 8.648 1 97.75 46 THR B N 1
ATOM 1431 C CA . THR B 1 46 ? -8.68 20.078 7.723 1 97.75 46 THR B CA 1
ATOM 1432 C C . THR B 1 46 ? -8.273 19.609 6.328 1 97.75 46 THR B C 1
ATOM 1434 O O . THR B 1 46 ? -7.086 19.438 6.043 1 97.75 46 THR B O 1
ATOM 1437 N N . LYS B 1 47 ? -9.289 19.328 5.5 1 98 47 LYS B N 1
ATOM 1438 C CA . LYS B 1 47 ? -9.008 18.969 4.113 1 98 47 LYS B CA 1
ATOM 1439 C C . LYS B 1 47 ? -8.195 20.062 3.416 1 98 47 LYS B C 1
ATOM 1441 O O . LYS B 1 47 ? -7.289 19.766 2.639 1 98 47 LYS B O 1
ATOM 1446 N N . ALA B 1 48 ? -8.547 21.312 3.688 1 97.94 48 ALA B N 1
ATOM 1447 C CA . ALA B 1 48 ? -7.852 22.438 3.084 1 97.94 48 ALA B CA 1
ATOM 1448 C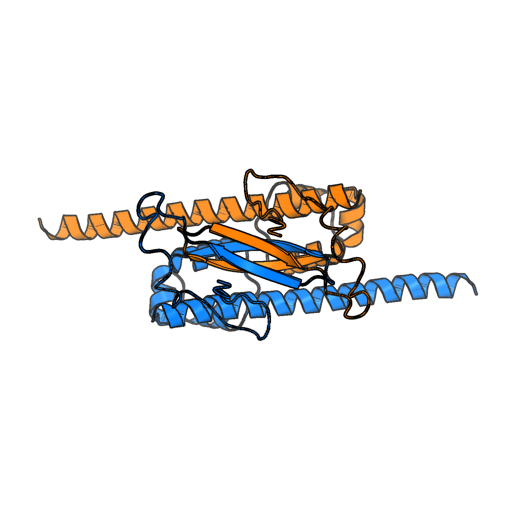 C . ALA B 1 48 ? -6.379 22.469 3.486 1 97.94 48 ALA B C 1
ATOM 1450 O O . ALA B 1 48 ? -5.504 22.703 2.648 1 97.94 48 ALA B O 1
ATOM 1451 N N . GLU B 1 49 ? -6.145 22.25 4.695 1 97.69 49 GLU B N 1
ATOM 1452 C CA . GLU B 1 49 ? -4.773 22.25 5.199 1 97.69 49 GLU B CA 1
ATOM 1453 C C . GLU B 1 49 ? -3.953 21.125 4.566 1 97.69 49 GLU B C 1
ATOM 1455 O O . GLU B 1 49 ? -2.793 21.328 4.199 1 97.69 49 GLU B O 1
ATOM 1460 N N . LEU B 1 50 ? -4.512 19.953 4.465 1 97.75 50 LEU B N 1
ATOM 1461 C CA . LEU B 1 50 ? -3.797 18.859 3.83 1 97.75 50 LEU B CA 1
ATOM 1462 C C . LEU B 1 50 ? -3.541 19.156 2.355 1 97.75 50 LEU B C 1
ATOM 1464 O O . LEU B 1 50 ? -2.457 18.875 1.84 1 97.75 50 LEU B O 1
ATOM 1468 N N . ALA B 1 51 ? -4.5 19.672 1.691 1 98.19 51 ALA B N 1
ATOM 1469 C CA . ALA B 1 51 ? -4.352 20.047 0.287 1 98.19 51 ALA B CA 1
ATOM 1470 C C . ALA B 1 51 ? -3.182 21 0.095 1 98.19 51 ALA B C 1
ATOM 1472 O O . ALA B 1 51 ? -2.377 20.828 -0.824 1 98.19 51 ALA B O 1
ATOM 1473 N N . ASP B 1 52 ? -3.096 21.922 0.944 1 96.38 52 ASP B N 1
ATOM 1474 C CA . ASP B 1 52 ? -2.012 22.906 0.901 1 96.38 52 ASP B CA 1
ATOM 1475 C C . ASP B 1 52 ? -0.658 22.234 1.121 1 96.38 52 ASP B C 1
ATOM 1477 O O . ASP B 1 52 ? 0.291 22.469 0.373 1 96.38 52 ASP B O 1
ATOM 1481 N N . LYS B 1 53 ? -0.61 21.359 2.076 1 94.88 53 LYS B N 1
ATOM 1482 C CA . LYS B 1 53 ? 0.633 20.656 2.385 1 94.88 53 LYS B CA 1
ATOM 1483 C C . LYS B 1 53 ? 1.08 19.781 1.213 1 94.88 53 LYS B C 1
ATOM 1485 O O . LYS B 1 53 ? 2.279 19.625 0.966 1 94.88 53 LYS B O 1
ATOM 1490 N N . MET B 1 54 ? 0.154 19.203 0.574 1 95.88 54 MET B N 1
ATOM 1491 C CA . MET B 1 54 ? 0.453 18.281 -0.521 1 95.88 54 MET B CA 1
ATOM 1492 C C . MET B 1 54 ? 0.623 19.047 -1.834 1 95.88 54 MET B C 1
ATOM 1494 O O . MET B 1 54 ? 1.109 18.484 -2.82 1 95.88 54 MET B O 1
ATOM 1498 N N . GLY B 1 55 ? 0.209 20.219 -1.892 1 95.81 55 GLY B N 1
ATOM 1499 C CA . GLY B 1 55 ? 0.227 20.984 -3.129 1 95.81 55 GLY B CA 1
ATOM 1500 C C . GLY B 1 55 ? -0.785 20.484 -4.148 1 95.81 55 GLY B C 1
ATOM 1501 O O . GLY B 1 55 ? -0.486 20.422 -5.34 1 95.81 55 GLY B O 1
ATOM 1502 N N . VAL B 1 56 ? -1.969 20.094 -3.697 1 96.81 56 VAL B N 1
ATOM 1503 C CA . VAL B 1 56 ? -3.027 19.594 -4.574 1 96.81 56 VAL B CA 1
ATOM 1504 C C . VAL B 1 56 ? -4.328 20.344 -4.277 1 96.81 56 VAL B C 1
ATOM 1506 O O . VAL B 1 56 ? -4.383 21.172 -3.369 1 96.81 56 VAL B O 1
ATOM 1509 N N . SER B 1 57 ? -5.355 20 -5.09 1 97.5 57 SER B N 1
ATOM 1510 C CA . SER B 1 57 ? -6.648 20.656 -4.918 1 97.5 57 SER B CA 1
ATOM 1511 C C . SER B 1 57 ? -7.461 20 -3.814 1 97.5 57 SER B C 1
ATOM 1513 O O . SER B 1 57 ? -7.273 18.812 -3.521 1 97.5 57 SER B O 1
ATOM 1515 N N . ARG B 1 58 ? -8.375 20.812 -3.141 1 97.38 58 ARG B N 1
ATOM 1516 C CA . ARG B 1 58 ? -9.258 20.297 -2.1 1 97.38 58 ARG B CA 1
ATOM 1517 C C . ARG B 1 58 ? -10.117 19.141 -2.631 1 97.38 58 ARG B C 1
ATOM 1519 O O . ARG B 1 58 ? -10.305 18.141 -1.948 1 97.38 58 ARG B O 1
ATOM 1526 N N . PRO B 1 59 ? -10.641 19.25 -3.902 1 97.88 59 PRO B N 1
ATOM 1527 C CA . PRO B 1 59 ? -11.43 18.141 -4.43 1 97.88 59 PRO B CA 1
ATOM 1528 C C . PRO B 1 59 ? -10.625 16.844 -4.52 1 97.88 59 PRO B C 1
ATOM 1530 O O . PRO B 1 59 ? -11.188 15.75 -4.367 1 97.88 59 PRO B O 1
ATOM 1533 N N . TYR B 1 60 ? -9.359 17 -4.742 1 97.81 60 TYR B N 1
ATOM 1534 C CA . TYR B 1 60 ? -8.531 15.805 -4.785 1 97.81 60 TYR B CA 1
ATOM 1535 C C . TYR B 1 60 ? -8.469 15.125 -3.422 1 97.81 60 TYR B C 1
ATOM 1537 O O . TYR B 1 60 ? -8.508 13.898 -3.33 1 97.81 60 TYR B O 1
ATOM 1545 N N . ILE B 1 61 ? -8.336 15.898 -2.395 1 98.19 61 ILE B N 1
ATOM 1546 C CA . ILE B 1 61 ? -8.336 15.359 -1.038 1 98.19 61 ILE B CA 1
ATOM 1547 C C . ILE B 1 61 ? -9.656 14.648 -0.762 1 98.19 61 ILE B C 1
ATOM 1549 O O . ILE B 1 61 ? -9.672 13.57 -0.162 1 98.19 61 ILE B O 1
ATOM 1553 N N . THR B 1 62 ? -10.703 15.211 -1.174 1 98.06 62 THR B N 1
ATOM 1554 C CA . THR B 1 62 ? -12.023 14.609 -1.006 1 98.06 62 THR B CA 1
ATOM 1555 C C . THR B 1 62 ? -12.07 13.234 -1.664 1 98.06 62 THR B C 1
ATOM 1557 O O . THR B 1 62 ? -12.57 12.273 -1.071 1 98.06 62 THR B O 1
ATOM 1560 N N . LYS B 1 63 ? -11.531 13.141 -2.879 1 97.56 63 LYS B N 1
ATOM 1561 C CA . LYS B 1 63 ? -11.469 11.859 -3.582 1 97.56 63 LYS B CA 1
ATOM 1562 C C . LYS B 1 63 ? -10.625 10.852 -2.811 1 97.56 63 LYS B C 1
ATOM 1564 O O . LYS B 1 63 ? -11 9.68 -2.689 1 97.56 63 LYS B O 1
ATOM 1569 N N . LEU B 1 64 ? -9.562 11.305 -2.32 1 97.31 64 LEU B N 1
ATOM 1570 C CA . LEU B 1 64 ? -8.648 10.461 -1.556 1 97.31 64 LEU B CA 1
ATOM 1571 C C . LEU B 1 64 ? -9.344 9.883 -0.325 1 97.31 64 LEU B C 1
ATOM 1573 O O . LEU B 1 64 ? -9.203 8.695 -0.027 1 97.31 64 LEU B O 1
ATOM 1577 N N . LEU B 1 65 ? -10.047 10.688 0.351 1 97.38 65 LEU B N 1
ATOM 1578 C CA . LEU B 1 65 ? -10.672 10.32 1.617 1 97.38 65 LEU B CA 1
ATOM 1579 C C . LEU B 1 65 ? -11.898 9.438 1.385 1 97.38 65 LEU B C 1
ATOM 1581 O O . LEU B 1 65 ? -12.398 8.805 2.318 1 97.38 65 LEU B O 1
ATOM 1585 N N . ARG B 1 66 ? -12.367 9.359 0.19 1 96.62 66 ARG B N 1
ATOM 1586 C CA . ARG B 1 66 ? -13.469 8.469 -0.172 1 96.62 66 ARG B CA 1
ATOM 1587 C C . ARG B 1 66 ? -12.938 7.125 -0.66 1 96.62 66 ARG B C 1
ATOM 1589 O O . ARG B 1 66 ? -13.711 6.176 -0.824 1 96.62 66 ARG B O 1
ATOM 1596 N N . GLY B 1 67 ? -11.75 7.094 -0.816 1 97.31 67 GLY B N 1
ATOM 1597 C CA . GLY B 1 67 ? -11.148 5.883 -1.349 1 97.31 67 GLY B CA 1
ATOM 1598 C C . GLY B 1 67 ? -10.984 5.906 -2.857 1 97.31 67 GLY B C 1
ATOM 1599 O O . GLY B 1 67 ? -11.969 5.812 -3.592 1 97.31 67 GLY B O 1
ATOM 1600 N N . THR B 1 68 ? -9.82 6.125 -3.381 1 97.31 68 THR B N 1
ATOM 1601 C CA . THR B 1 68 ? -9.523 6.113 -4.809 1 97.31 68 THR B CA 1
ATOM 1602 C C . THR B 1 68 ? -8.242 5.332 -5.09 1 97.31 68 THR B C 1
ATOM 1604 O O . THR B 1 68 ? -7.441 5.102 -4.184 1 97.31 68 THR B O 1
ATOM 1607 N N . ASN B 1 69 ? -8.148 4.918 -6.305 1 98.38 69 ASN B N 1
ATOM 1608 C CA . ASN B 1 69 ? -6.992 4.141 -6.723 1 98.38 69 ASN B CA 1
ATOM 1609 C C . ASN B 1 69 ? -5.742 5.004 -6.824 1 98.38 69 ASN B C 1
ATOM 1611 O O . ASN B 1 69 ? -5.484 5.613 -7.867 1 98.38 69 ASN B O 1
ATOM 1615 N N . VAL B 1 70 ? -4.977 4.992 -5.801 1 98.31 70 VAL B N 1
ATOM 1616 C CA . VAL B 1 70 ? -3.785 5.828 -5.777 1 98.31 70 VAL B CA 1
ATOM 1617 C C . VAL B 1 70 ? -2.545 4.969 -6.012 1 98.31 70 VAL B C 1
ATOM 1619 O O . VAL B 1 70 ? -2.59 3.748 -5.852 1 98.31 70 VAL B O 1
ATOM 1622 N N . SER B 1 71 ? -1.427 5.609 -6.363 1 98.44 71 SER B N 1
ATOM 1623 C CA . SER B 1 71 ? -0.151 4.945 -6.613 1 98.44 71 SER B CA 1
ATOM 1624 C C . SER B 1 71 ? 0.728 4.953 -5.367 1 98.44 71 SER B C 1
ATOM 1626 O O . SER B 1 71 ? 0.407 5.617 -4.379 1 98.44 71 SER B O 1
ATOM 1628 N N . LEU B 1 72 ? 1.815 4.242 -5.488 1 98.69 72 LEU B N 1
ATOM 1629 C CA . LEU B 1 72 ? 2.807 4.258 -4.414 1 98.69 72 LEU B CA 1
ATOM 1630 C C . LEU B 1 72 ? 3.369 5.66 -4.211 1 98.69 72 LEU B C 1
ATOM 1632 O O . LEU B 1 72 ? 3.635 6.066 -3.08 1 98.69 72 LEU B O 1
ATOM 1636 N N . GLN B 1 73 ? 3.525 6.348 -5.246 1 98.5 73 GLN B N 1
ATOM 1637 C CA . GLN B 1 73 ? 4.02 7.719 -5.164 1 98.5 73 GLN B CA 1
ATOM 1638 C C . GLN B 1 73 ? 3.061 8.602 -4.367 1 98.5 73 GLN B C 1
ATOM 1640 O O . GLN B 1 73 ? 3.49 9.383 -3.518 1 98.5 73 GLN B O 1
ATOM 1645 N N . THR B 1 74 ? 1.83 8.469 -4.668 1 98.25 74 THR B N 1
ATOM 1646 C CA . THR B 1 74 ? 0.83 9.266 -3.965 1 98.25 74 THR B CA 1
ATOM 1647 C C . THR B 1 74 ? 0.775 8.883 -2.488 1 98.25 74 THR B C 1
ATOM 1649 O O . THR B 1 74 ? 0.622 9.75 -1.624 1 98.25 74 THR B O 1
ATOM 1652 N N . LEU B 1 75 ? 0.866 7.605 -2.244 1 98.5 75 LEU B N 1
ATOM 1653 C CA . LEU B 1 75 ? 0.896 7.16 -0.855 1 98.5 75 LEU B CA 1
ATOM 1654 C C . LEU B 1 75 ? 2.049 7.812 -0.099 1 98.5 75 LEU B C 1
ATOM 1656 O O . LEU B 1 75 ? 1.874 8.266 1.034 1 98.5 75 LEU B O 1
ATOM 1660 N N . ALA B 1 76 ? 3.174 7.848 -0.7 1 98.44 76 ALA B N 1
ATOM 1661 C CA . ALA B 1 76 ? 4.34 8.484 -0.089 1 98.44 76 ALA B CA 1
ATOM 1662 C C . ALA B 1 76 ? 4.098 9.977 0.124 1 98.44 76 ALA B C 1
ATOM 1664 O O . ALA B 1 76 ? 4.477 10.531 1.159 1 98.44 76 ALA B O 1
ATOM 1665 N N . LYS B 1 77 ? 3.508 10.531 -0.835 1 98.12 77 LYS B N 1
ATOM 1666 C CA . LYS B 1 77 ? 3.238 11.969 -0.766 1 98.12 77 LYS B CA 1
ATOM 1667 C C . LYS B 1 77 ? 2.289 12.289 0.383 1 98.12 77 LYS B C 1
ATOM 1669 O O . LYS B 1 77 ? 2.555 13.195 1.18 1 98.12 77 LYS B O 1
ATOM 1674 N N . VAL B 1 78 ? 1.23 11.578 0.421 1 98.06 78 VAL B N 1
ATOM 1675 C CA . VAL B 1 78 ? 0.226 11.836 1.447 1 98.06 78 VAL B CA 1
ATOM 1676 C C . VAL B 1 78 ? 0.813 11.555 2.828 1 98.06 78 VAL B C 1
ATOM 1678 O O . VAL B 1 78 ? 0.651 12.359 3.752 1 98.06 78 VAL B O 1
ATOM 1681 N N . ALA B 1 79 ? 1.443 10.43 2.984 1 97.88 79 ALA B N 1
ATOM 1682 C CA . ALA B 1 79 ? 2.016 10.07 4.277 1 97.88 79 ALA B CA 1
ATOM 1683 C C . ALA B 1 79 ? 3.041 11.102 4.734 1 97.88 79 ALA B C 1
ATOM 1685 O O . ALA B 1 79 ? 3.047 11.508 5.898 1 97.88 79 ALA B O 1
ATOM 1686 N N . SER B 1 80 ? 3.883 11.508 3.842 1 97.19 80 SER B N 1
ATOM 1687 C CA . SER B 1 80 ? 4.906 12.5 4.172 1 97.19 80 SER B CA 1
ATOM 1688 C C . SER B 1 80 ? 4.281 13.82 4.605 1 97.19 80 SER B C 1
ATOM 1690 O O . SER B 1 80 ? 4.734 14.445 5.566 1 97.19 80 SER B O 1
ATOM 1692 N N . ALA B 1 81 ? 3.273 14.211 3.863 1 96.81 81 ALA B N 1
ATOM 1693 C CA . ALA B 1 81 ? 2.58 15.461 4.191 1 96.81 81 ALA B CA 1
ATOM 1694 C C . ALA B 1 81 ? 1.967 15.391 5.586 1 96.81 81 ALA B C 1
ATOM 1696 O O . ALA B 1 81 ? 1.78 16.422 6.238 1 96.81 81 ALA B O 1
ATOM 1697 N N . LEU B 1 82 ? 1.69 14.219 6.023 1 97.12 82 LEU B N 1
ATOM 1698 C CA . LEU B 1 82 ? 1.043 14.008 7.312 1 97.12 82 LEU B CA 1
ATOM 1699 C C . LEU B 1 82 ? 2.076 13.766 8.406 1 97.12 82 LEU B C 1
ATOM 1701 O O . LEU B 1 82 ? 1.726 13.648 9.586 1 97.12 82 LEU B O 1
ATOM 1705 N N . GLY B 1 83 ? 3.336 13.688 8.094 1 95.88 83 GLY B N 1
ATOM 1706 C CA . GLY B 1 83 ? 4.379 13.352 9.055 1 95.88 83 GLY B CA 1
ATOM 1707 C C . GLY B 1 83 ? 4.426 11.875 9.391 1 95.88 83 GLY B C 1
ATOM 1708 O O . GLY B 1 83 ? 4.855 11.492 10.477 1 95.88 83 GLY B O 1
ATOM 1709 N N . TYR B 1 84 ? 3.955 11.031 8.578 1 96.25 84 TYR B N 1
ATOM 1710 C CA . TYR B 1 84 ? 3.881 9.586 8.711 1 96.25 84 TYR B CA 1
ATOM 1711 C C . TYR B 1 84 ? 4.621 8.891 7.578 1 96.25 84 TYR B C 1
ATOM 1713 O O . TYR B 1 84 ? 5.133 9.547 6.668 1 96.25 84 TYR B O 1
ATOM 1721 N N . LYS B 1 85 ? 4.75 7.629 7.699 1 96.31 85 LYS B N 1
ATOM 1722 C CA . LYS B 1 85 ? 5.23 6.789 6.605 1 96.31 85 LYS B CA 1
ATOM 1723 C C . LYS B 1 85 ? 4.301 5.602 6.371 1 96.31 85 LYS B C 1
ATOM 1725 O O . LYS B 1 85 ? 3.625 5.145 7.297 1 96.31 85 LYS B O 1
ATOM 1730 N N . THR B 1 86 ? 4.191 5.199 5.145 1 96.44 86 THR B N 1
ATOM 1731 C CA . THR B 1 86 ? 3.359 4.062 4.762 1 96.44 86 THR B CA 1
ATOM 1732 C C . THR B 1 86 ? 4.141 2.756 4.883 1 96.44 86 THR B C 1
ATOM 1734 O O . THR B 1 86 ? 5.301 2.678 4.469 1 96.44 86 THR B O 1
ATOM 1737 N N . CYS B 1 87 ? 3.545 1.772 5.449 1 93.31 87 CYS B N 1
ATOM 1738 C CA . CYS B 1 87 ? 4.086 0.422 5.543 1 93.31 87 CYS B CA 1
ATOM 1739 C C . CYS B 1 87 ? 3.242 -0.563 4.742 1 93.31 87 CYS B C 1
ATOM 1741 O O . CYS B 1 87 ? 2.018 -0.59 4.879 1 93.31 87 CYS B O 1
ATOM 1743 N N . ILE B 1 88 ? 3.951 -1.319 3.906 1 94.94 88 ILE B N 1
ATOM 1744 C CA . ILE B 1 88 ? 3.262 -2.303 3.078 1 94.94 88 ILE B CA 1
ATOM 1745 C C . ILE B 1 88 ? 3.848 -3.689 3.326 1 94.94 88 ILE B C 1
ATOM 1747 O O . ILE B 1 88 ? 5.07 -3.85 3.398 1 94.94 88 ILE B O 1
ATOM 1751 N N . SER B 1 89 ? 2.99 -4.637 3.484 1 92.62 89 SER B N 1
ATOM 1752 C CA . SER B 1 89 ? 3.375 -6.043 3.594 1 92.62 89 SER B CA 1
ATOM 1753 C C . SER B 1 89 ? 2.379 -6.945 2.877 1 92.62 89 SER B C 1
ATOM 1755 O O . SER B 1 89 ? 1.248 -6.539 2.604 1 92.62 89 SER B O 1
ATOM 1757 N N . MET B 1 90 ? 2.838 -8.078 2.523 1 94.19 90 MET B N 1
ATOM 1758 C CA . MET B 1 90 ? 1.961 -9.086 1.936 1 94.19 90 MET B CA 1
ATOM 1759 C C . MET B 1 90 ? 1.958 -10.359 2.773 1 94.19 90 MET B C 1
ATOM 1761 O O . MET B 1 90 ? 3.018 -10.867 3.135 1 94.19 90 MET B O 1
ATOM 1765 N N . ILE B 1 91 ? 0.729 -10.836 3.074 1 90 91 ILE B N 1
ATOM 1766 C CA . ILE B 1 91 ? 0.58 -12.047 3.881 1 90 91 ILE B CA 1
ATOM 1767 C C . ILE B 1 91 ? -0.388 -13.008 3.197 1 90 91 ILE B C 1
ATOM 1769 O O . ILE B 1 91 ? -1.166 -12.602 2.33 1 90 91 ILE B O 1
ATOM 1773 N N . PRO B 1 92 ? -0.267 -14.312 3.574 1 91.31 92 PRO B N 1
ATOM 1774 C CA . PRO B 1 92 ? -1.237 -15.234 2.982 1 91.31 92 PRO B CA 1
ATOM 1775 C C . PRO B 1 92 ? -2.682 -14.789 3.191 1 91.31 92 PRO B C 1
ATOM 1777 O O . PRO B 1 92 ? -3.023 -14.273 4.258 1 91.31 92 PRO B O 1
ATOM 1780 N N . LYS B 1 93 ? -3.5 -15.023 2.154 1 89.5 93 LYS B N 1
ATOM 1781 C CA . LYS B 1 93 ? -4.828 -14.422 2.109 1 89.5 93 LYS B CA 1
ATOM 1782 C C . LYS B 1 93 ? -5.68 -14.891 3.287 1 89.5 93 LYS B C 1
ATOM 1784 O O . LYS B 1 93 ? -6.609 -14.188 3.701 1 89.5 93 LYS B O 1
ATOM 1789 N N . HIS B 1 94 ? -5.441 -16.031 3.82 1 86.69 94 HIS B N 1
ATOM 1790 C CA . HIS B 1 94 ? -6.281 -16.547 4.891 1 86.69 94 HIS B CA 1
ATOM 1791 C C . HIS B 1 94 ? -5.723 -16.188 6.262 1 86.69 94 HIS B C 1
ATOM 1793 O O . HIS B 1 94 ? -6.297 -16.547 7.289 1 86.69 94 HIS B O 1
ATOM 1799 N N . TRP B 1 95 ? -4.66 -15.375 6.262 1 81.56 95 TRP B N 1
ATOM 1800 C CA . TRP B 1 95 ? -4.059 -14.906 7.504 1 81.56 95 TRP B CA 1
ATOM 1801 C C . TRP B 1 95 ? -4.543 -13.5 7.848 1 81.56 95 TRP B C 1
ATOM 1803 O O . TRP B 1 95 ? -5.191 -12.844 7.031 1 81.56 95 TRP B O 1
ATOM 1813 N N . GLU B 1 96 ? -4.32 -13.203 9.141 1 79.81 96 GLU B N 1
ATOM 1814 C CA . GLU B 1 96 ? -4.59 -11.844 9.586 1 79.81 96 GLU B CA 1
ATOM 1815 C C . GLU B 1 96 ? -3.301 -11.117 9.953 1 79.81 96 GLU B C 1
ATOM 1817 O O . GLU B 1 96 ? -2.348 -11.734 10.43 1 79.81 96 GLU B O 1
ATOM 1822 N N . ALA B 1 97 ? -3.312 -9.867 9.438 1 71.44 97 ALA B N 1
ATOM 1823 C CA . ALA B 1 97 ? -2.139 -9.055 9.75 1 71.44 97 ALA B CA 1
ATOM 1824 C C . ALA B 1 97 ? -2.412 -8.125 10.93 1 71.44 97 ALA B C 1
ATOM 1826 O O . ALA B 1 97 ? -3.5 -7.555 11.031 1 71.44 97 ALA B O 1
ATOM 1827 N N . ARG B 1 98 ? -1.495 -8.148 11.883 1 66.94 98 ARG B N 1
ATOM 1828 C CA . ARG B 1 98 ? -1.503 -7.129 12.93 1 66.94 98 ARG B CA 1
ATOM 1829 C C . ARG B 1 98 ? -0.284 -6.223 12.82 1 66.94 98 ARG B C 1
ATOM 1831 O O . ARG B 1 98 ? 0.825 -6.691 12.562 1 66.94 98 ARG B O 1
ATOM 1838 N N . VAL B 1 99 ? -0.526 -4.91 12.711 1 65.44 99 VAL B N 1
ATOM 1839 C CA . VAL B 1 99 ? 0.573 -3.955 12.625 1 65.44 99 VAL B CA 1
ATOM 1840 C C . VAL B 1 99 ? 0.784 -3.285 13.984 1 65.44 99 VAL B C 1
ATOM 1842 O O . VAL B 1 99 ? -0.167 -2.785 14.586 1 65.44 99 VAL B O 1
ATOM 1845 N N . PHE B 1 100 ? 2.053 -3.449 14.516 1 61.47 100 PHE B N 1
ATOM 1846 C CA . PHE B 1 100 ? 2.422 -2.771 15.758 1 61.47 100 PHE B CA 1
ATOM 1847 C C . PHE B 1 100 ? 3.459 -1.687 15.492 1 61.47 100 PHE B C 1
ATOM 1849 O O . PHE B 1 100 ? 4.457 -1.929 14.805 1 61.47 100 PHE B O 1
ATOM 1856 N N . ALA B 1 101 ? 3.059 -0.491 15.781 1 58.84 101 ALA B N 1
ATOM 1857 C CA . ALA B 1 101 ? 4.055 0.575 15.711 1 58.84 101 ALA B CA 1
ATOM 1858 C C . ALA B 1 101 ? 4.922 0.596 16.969 1 58.84 101 ALA B C 1
ATOM 1860 O O . ALA B 1 101 ? 4.418 0.456 18.078 1 58.84 101 ALA B O 1
ATOM 1861 N N . VAL B 1 102 ? 6.18 0.358 16.844 1 57.72 102 VAL B N 1
ATOM 1862 C CA . VAL B 1 102 ? 7.098 0.372 17.984 1 57.72 102 VAL B CA 1
ATOM 1863 C C . VAL B 1 102 ? 7.906 1.668 17.969 1 57.72 102 VAL B C 1
ATOM 1865 O O . VAL B 1 102 ? 8.469 2.049 16.953 1 57.72 102 VAL B O 1
ATOM 1868 N N . SER B 1 103 ? 7.625 2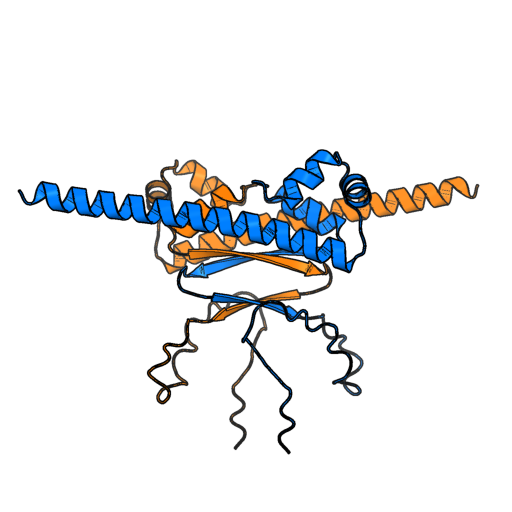.473 19.078 1 58.31 103 SER B N 1
ATOM 1869 C CA . SER B 1 103 ? 8.453 3.664 19.219 1 58.31 103 SER B CA 1
ATOM 1870 C C . SER B 1 103 ? 9.922 3.299 19.375 1 58.31 103 SER B C 1
ATOM 1872 O O . SER B 1 103 ? 10.258 2.297 20.016 1 58.31 103 SER B O 1
ATOM 1874 N N . PRO B 1 104 ? 10.781 3.969 18.594 1 48.59 104 PRO B N 1
ATOM 1875 C CA . PRO B 1 104 ? 12.195 3.672 18.844 1 48.59 104 PRO B CA 1
ATOM 1876 C C . PRO B 1 104 ? 12.578 3.791 20.312 1 48.59 104 PRO B C 1
ATOM 1878 O O . PRO B 1 104 ? 12.062 4.66 21.016 1 48.59 104 PRO B O 1
ATOM 1881 N N . VAL B 1 105 ? 12.727 2.699 21.047 1 45.31 105 VAL B N 1
ATOM 1882 C CA . VAL B 1 105 ? 13.219 2.721 22.422 1 45.31 105 VAL B CA 1
ATOM 1883 C C . VAL B 1 105 ? 14.305 3.781 22.562 1 45.31 105 VAL B C 1
ATOM 1885 O O . VAL B 1 105 ? 15.219 3.854 21.75 1 45.31 105 VAL B O 1
ATOM 1888 N N . ASN B 1 106 ? 14.039 4.898 23.203 1 37.53 106 ASN B N 1
ATOM 1889 C CA . ASN B 1 106 ? 15.211 5.602 23.719 1 37.53 106 ASN B CA 1
ATOM 1890 C C . ASN B 1 106 ? 16.109 4.664 24.516 1 37.53 106 ASN B C 1
ATOM 1892 O O . ASN B 1 106 ? 15.672 4.035 25.484 1 37.53 106 ASN B O 1
ATOM 1896 N N . LYS B 1 107 ? 17.219 4.133 24.094 1 38.28 107 LYS B N 1
ATOM 1897 C CA . LYS B 1 107 ? 18.219 3.488 24.938 1 38.28 107 LYS B CA 1
ATOM 1898 C C . LYS B 1 107 ? 18.312 4.152 26.297 1 38.28 107 LYS B C 1
ATOM 1900 O O . LYS B 1 107 ? 19.031 3.682 27.188 1 38.28 107 LYS B O 1
ATOM 1905 N N . GLN B 1 108 ? 18.094 5.398 26.734 1 35.28 108 GLN B N 1
ATOM 1906 C CA . GLN B 1 108 ? 18.391 5.914 28.078 1 35.28 108 GLN B CA 1
ATOM 1907 C C . GLN B 1 108 ? 17.359 5.426 29.078 1 35.28 108 GLN B C 1
ATOM 1909 O O . GLN B 1 108 ? 17.672 5.227 30.25 1 35.28 108 GLN B O 1
ATOM 1914 N N . ARG B 1 109 ? 16.047 5.754 29.281 1 38.53 109 ARG B N 1
ATOM 1915 C CA . ARG B 1 109 ? 15.344 5.484 30.531 1 38.53 109 ARG B CA 1
ATOM 1916 C C . ARG B 1 109 ? 15.008 4.004 30.656 1 38.53 109 ARG B C 1
ATOM 1918 O O . ARG B 1 109 ? 14.055 3.518 30.047 1 38.53 109 ARG B O 1
ATOM 1925 N N . GLN B 1 110 ? 15.836 3.074 31.031 1 34.62 110 GLN B N 1
ATOM 1926 C CA . GLN B 1 110 ? 15.609 1.725 31.547 1 34.62 110 GLN B CA 1
ATOM 1927 C C . GLN B 1 110 ? 14.5 1.714 32.594 1 34.62 110 GLN B C 1
ATOM 1929 O O . GLN B 1 110 ? 13.961 0.655 32.906 1 34.62 110 GLN B O 1
ATOM 1934 N N . GLY B 1 111 ? 14.422 2.707 33.656 1 29.98 111 GLY B N 1
ATOM 1935 C CA . GLY B 1 111 ? 13.57 2.631 34.844 1 29.98 111 GLY B CA 1
ATOM 1936 C C . GLY B 1 111 ? 12.086 2.688 34.531 1 29.98 111 GLY B C 1
ATOM 1937 O O . GLY B 1 111 ? 11.289 1.965 35.125 1 29.98 111 GLY B O 1
ATOM 1938 N N . ASP B 1 112 ? 11.492 3.877 34.281 1 31.95 112 ASP B N 1
ATOM 1939 C CA . ASP B 1 112 ? 10.078 4.25 34.281 1 31.95 112 ASP B CA 1
ATOM 1940 C C . ASP B 1 112 ? 9.328 3.572 33.125 1 31.95 112 ASP B C 1
ATOM 1942 O O . ASP B 1 112 ? 9.273 4.094 32.031 1 31.95 112 ASP B O 1
ATOM 1946 N N . ARG B 1 113 ? 9.445 2.406 32.812 1 30.44 113 ARG B N 1
ATOM 1947 C CA . ARG B 1 113 ? 9.18 1.59 31.625 1 30.44 113 ARG B CA 1
ATOM 1948 C C . ARG B 1 113 ? 7.695 1.577 31.297 1 30.44 113 ARG B C 1
ATOM 1950 O O . ARG B 1 113 ? 7.305 1.235 30.172 1 30.44 113 ARG B O 1
ATOM 1957 N N . ARG B 1 114 ? 6.84 1.478 32.281 1 29.59 114 ARG B N 1
ATOM 1958 C CA . ARG B 1 114 ? 5.504 0.899 32.188 1 29.59 114 ARG B CA 1
ATOM 1959 C C . ARG B 1 114 ? 4.523 1.875 31.547 1 29.59 114 ARG B C 1
ATOM 1961 O O . ARG B 1 114 ? 3.324 1.596 31.469 1 29.59 114 ARG B O 1
ATOM 1968 N N . ALA B 1 115 ? 4.539 3.096 31.875 1 25.44 115 ALA B N 1
ATOM 1969 C CA . ALA B 1 115 ? 3.416 4.008 31.688 1 25.44 115 ALA B CA 1
ATOM 1970 C C . ALA B 1 115 ? 2.867 3.932 30.266 1 25.44 115 ALA B C 1
ATOM 1972 O O . ALA B 1 115 ? 1.651 3.904 30.062 1 25.44 115 ALA B O 1
ATOM 1973 N N . ARG B 1 116 ? 3.562 4.453 29.266 1 29.73 116 ARG B N 1
ATOM 1974 C CA . ARG B 1 116 ? 2.979 5.145 28.109 1 29.73 116 ARG B CA 1
ATOM 1975 C C . ARG B 1 116 ? 2.414 4.148 27.109 1 29.73 116 ARG B C 1
ATOM 1977 O O . ARG B 1 116 ? 3.111 3.738 26.172 1 29.73 116 ARG B O 1
ATOM 1984 N N . PHE B 1 117 ? 1.978 3.143 27.5 1 29.72 117 PHE B N 1
ATOM 1985 C CA . PHE B 1 117 ? 1.151 2.268 26.672 1 29.72 117 PHE B CA 1
ATOM 1986 C C . PHE B 1 117 ? -0.016 3.039 26.078 1 29.72 117 PHE B C 1
ATOM 1988 O O . PHE B 1 117 ? -0.95 2.441 25.531 1 29.72 117 PHE B O 1
ATOM 1995 N N . ALA B 1 118 ? -0.338 4.363 26.406 1 25.17 118 ALA B N 1
ATOM 1996 C CA . ALA B 1 118 ? -1.6 5.023 26.078 1 25.17 118 ALA B CA 1
ATOM 1997 C C . ALA B 1 118 ? -1.934 4.863 24.609 1 25.17 118 ALA B C 1
ATOM 1999 O O . ALA B 1 118 ? -3.107 4.812 24.219 1 25.17 118 ALA B O 1
ATOM 2000 N N . ASP B 1 119 ? -1.156 5.574 23.734 1 27.45 119 ASP B N 1
ATOM 2001 C CA . ASP B 1 119 ? -1.875 5.98 22.531 1 27.45 119 ASP B CA 1
ATOM 2002 C C . ASP B 1 119 ? -2.533 4.785 21.844 1 27.45 119 ASP B C 1
ATOM 2004 O O . ASP B 1 119 ? -1.847 3.93 21.281 1 27.45 119 ASP B O 1
ATOM 2008 N N . GLY B 1 120 ? -3.488 4.168 22.359 1 28.86 120 GLY B N 1
ATOM 2009 C CA . GLY B 1 120 ? -4.598 3.248 22.172 1 28.86 120 GLY B CA 1
ATOM 2010 C C . GLY B 1 120 ? -5.297 3.428 20.828 1 28.86 120 GLY B C 1
ATOM 2011 O O . GLY B 1 120 ? -6.27 4.18 20.734 1 28.86 120 GLY B O 1
ATOM 2012 N N . PHE B 1 121 ? -4.84 3.779 19.719 1 29.64 121 PHE B N 1
ATOM 2013 C CA . PHE B 1 121 ? -5.715 3.717 18.547 1 29.64 121 PHE B CA 1
ATOM 2014 C C . PHE B 1 121 ? -6.59 2.469 18.594 1 29.64 121 PHE B C 1
ATOM 2016 O O . PHE B 1 121 ? -6.086 1.347 18.516 1 29.64 121 PHE B O 1
ATOM 2023 N N . ARG B 1 122 ? -7.707 2.254 19.531 1 27.28 122 ARG B N 1
ATOM 2024 C CA . ARG B 1 122 ? -8.758 1.286 19.844 1 27.28 122 ARG B CA 1
ATOM 2025 C C . ARG B 1 122 ? -9.305 0.653 18.562 1 27.28 122 ARG B C 1
ATOM 2027 O O . ARG B 1 122 ? -10.156 -0.24 18.625 1 27.28 122 ARG B O 1
ATOM 2034 N N . GLU B 1 123 ? -9.562 1.273 17.484 1 26.55 123 GLU B N 1
ATOM 2035 C CA . GLU B 1 123 ? -10.773 0.855 16.781 1 26.55 123 GLU B CA 1
ATOM 2036 C C . GLU B 1 123 ? -10.859 -0.665 16.703 1 26.55 123 GLU B C 1
ATOM 2038 O O . GLU B 1 123 ? -11.922 -1.246 16.922 1 26.55 123 GLU B O 1
ATOM 2043 N N . LYS B 1 124 ? -10.727 -1.59 15.625 1 27.92 124 LYS B N 1
ATOM 2044 C CA . LYS B 1 124 ? -11.555 -2.781 15.461 1 27.92 124 LYS B CA 1
ATOM 2045 C C . LYS B 1 124 ? -11.273 -3.799 16.562 1 27.92 124 LYS B C 1
ATOM 2047 O O . LYS B 1 124 ? -10.156 -3.863 17.078 1 27.92 124 LYS B O 1
ATOM 2052 N N . GLU B 1 125 ? -12.195 -4.832 17.062 1 26.14 125 GLU B N 1
ATOM 2053 C CA . GLU B 1 125 ? -12.234 -5.512 18.344 1 26.14 125 GLU B CA 1
ATOM 2054 C C . GLU B 1 125 ? -10.828 -5.746 18.891 1 26.14 125 GLU B C 1
ATOM 2056 O O . GLU B 1 125 ? -10.117 -4.797 19.219 1 26.14 125 GLU B O 1
ATOM 2061 N N . GLY B 1 126 ? -10.422 -7.129 19.125 1 23.19 126 GLY B N 1
ATOM 2062 C CA . GLY B 1 126 ? -9.688 -7.754 20.219 1 23.19 126 GLY B CA 1
ATOM 2063 C C . GLY B 1 126 ? -8.234 -7.328 20.281 1 23.19 126 GLY B C 1
ATOM 2064 O O . GLY B 1 126 ? -7.457 -7.855 21.078 1 23.19 126 GLY B O 1
ATOM 2065 N N . TYR B 1 127 ? -7.48 -7.117 19.344 1 22.03 127 TYR B N 1
ATOM 2066 C CA . TYR B 1 127 ? -6.098 -7.496 19.609 1 22.03 127 TYR B CA 1
ATOM 2067 C C . TYR B 1 127 ? -5.473 -6.574 20.641 1 22.03 127 TYR B C 1
ATOM 2069 O O . TYR B 1 127 ? -5.449 -5.355 20.469 1 22.03 127 TYR B O 1
ATOM 2077 N N . ALA B 1 128 ? -5.289 -7.195 22.141 1 22.67 128 ALA B N 1
ATOM 2078 C CA . ALA B 1 128 ? -4.906 -7.363 23.547 1 22.67 128 ALA B CA 1
ATOM 2079 C C . ALA B 1 128 ? -3.482 -6.871 23.797 1 22.67 128 ALA B C 1
ATOM 2081 O O . ALA B 1 128 ? -3.25 -6.035 24.672 1 22.67 128 ALA B O 1
ATOM 2082 N N . TYR B 1 129 ? -1.992 -7.797 24.297 1 22.92 129 TYR B N 1
ATOM 2083 C CA . TYR B 1 129 ? -1.72 -8.477 25.547 1 22.92 129 TYR B CA 1
ATOM 2084 C C . TYR B 1 129 ? -1.395 -7.48 26.656 1 22.92 129 TYR B C 1
ATOM 2086 O O . TYR B 1 129 ? -0.848 -6.41 26.391 1 22.92 129 TYR B O 1
ATOM 2094 N N . ALA B 1 130 ? -2.061 -7.562 27.781 1 23.39 130 ALA B N 1
ATOM 2095 C CA . ALA B 1 130 ? -2.064 -7.664 29.234 1 23.39 130 ALA B CA 1
ATOM 2096 C C . ALA B 1 130 ? -0.715 -8.148 29.75 1 23.39 130 ALA B C 1
ATOM 2098 O O . ALA B 1 130 ? -0.186 -9.156 29.281 1 23.39 130 ALA B O 1
ATOM 2099 N N . GLY B 1 131 ? -0.032 -7.344 30.375 1 25.19 131 GLY B N 1
ATOM 2100 C CA . GLY B 1 131 ? 1.027 -7.602 31.344 1 25.19 131 GLY B CA 1
ATOM 2101 C C . GLY B 1 131 ? 0.695 -8.727 32.312 1 25.19 131 GLY B C 1
ATOM 2102 O O . GLY B 1 131 ? -0.311 -8.664 33.031 1 25.19 131 GLY B O 1
ATOM 2103 N N . VAL B 1 132 ? 0.427 -10.016 32.125 1 20.27 132 VAL B N 1
ATOM 2104 C CA . VAL B 1 132 ? 0.255 -10.531 33.469 1 20.27 132 VAL B CA 1
ATOM 2105 C C . VAL B 1 132 ? 1.57 -10.414 34.25 1 20.27 132 VAL B C 1
ATOM 2107 O O . VAL B 1 132 ? 2.607 -10.898 33.781 1 20.27 132 VAL B O 1
ATOM 2110 N N . ALA B 1 133 ? 1.558 -9.398 35.125 1 20.62 133 ALA B N 1
ATOM 2111 C CA . ALA B 1 133 ? 2.486 -9.375 36.25 1 20.62 133 ALA B CA 1
ATOM 2112 C C . ALA B 1 133 ? 2.609 -10.75 36.875 1 20.62 133 ALA B C 1
ATOM 2114 O O . ALA B 1 133 ? 1.661 -11.242 37.5 1 20.62 133 ALA B O 1
ATOM 2115 N N . THR B 1 134 ? 2.881 -11.891 36.312 1 15.14 134 THR B N 1
ATOM 2116 C CA . THR B 1 134 ? 3.168 -12.906 37.312 1 15.14 134 THR B CA 1
ATOM 2117 C C . THR B 1 134 ? 4.359 -12.492 38.188 1 15.14 134 THR B C 1
ATOM 2119 O O . THR B 1 134 ? 5.422 -12.156 37.656 1 15.14 134 THR B O 1
ATOM 2122 N N . ARG B 1 135 ? 4.035 -12.172 39.5 1 18.2 135 ARG B N 1
ATOM 2123 C CA . ARG B 1 135 ? 4.93 -12.492 40.594 1 18.2 135 ARG B CA 1
ATOM 2124 C C . ARG B 1 135 ? 5.5 -13.898 40.469 1 18.2 135 ARG B C 1
ATOM 2126 O O . ARG B 1 135 ? 4.781 -14.828 40.094 1 18.2 135 ARG B O 1
#